Protein AF-L9X058-F1 (afdb_monomer_lite)

Foldseek 3Di:
DDDPDDDDPPPPPPPPPCPPPQDLVQWDKEFFAAAPVLWKTKIKIFHQAQFKAKKFKAWFFWQDWPPPDDDDPPDPDPDPDPLCAQVNLLVVLQVLQVVLQVVQDPFDGQDRDPGQDPCPLQSSLQRSQVRLQVSLQVVCCVVVVGRQADRDRALVRLQVSLVVSCVPVNPNSVVSSVSSNSSSVSSVVNVVSSQSSSDPPSRRDIDIAGHSGMIMIMHTDDPQKIKMFIDGPNHTSDIYMDHNVPDPHHDDPPD

Organism: NCBI:txid1227499

Radius of gyration: 28.23 Å; chains: 1; bounding box: 99×48×75 Å

pLDDT: mean 75.26, std 16.6, range [32.88, 93.94]

Secondary structure (DSSP, 8-state):
-----------------------GGGEEEEEEEE-TTSSEEEEEEEE-SSS-EEEEEEESPEEEEE-------------------HHHHHHHHHHHHHHHHHH-SSSPPPPPPSS--TTHHHHHHHHHHHHHHHHHHHHHHHHTSS-------SHHHHHHHHHHHHHHHGGGGHHHHHHHHHHHHHHHHHHHHHHHHH---SS-EEEEEPTTEEEEEEEEPBTTEEEEEEEETTEEEEEEEEETTT---B-----

Sequence (255 aa):
MDDDGRDAEDDENGGDDESAEVDPDEIEFVAACVDEEREFATFRVDNDNDESVTLTTEGTSVIDFGRNGTDETDASSDDDSGDVDHDEAVEQVNSIIEDTNERLENVDDVEPIDEIDANTGDDVQEEVFTQVVAEINAQSQELLGTDIAGAVDTPDEARAEADEIEAEYGAAAQEAVDGLNDAADNVEEIRELTDRGGSGDGSADELTVGADDSETVTTGLEDDTATVSLHLDGDEIAEATADYDEMDNYCSHSP

Structure (mmCIF, N/CA/C/O backbone):
data_AF-L9X058-F1
#
_entry.id   AF-L9X058-F1
#
loop_
_atom_site.group_PDB
_atom_site.id
_atom_site.type_symbol
_atom_site.label_atom_id
_atom_site.label_alt_id
_atom_site.label_comp_id
_atom_site.label_asym_id
_atom_site.label_entity_id
_atom_site.label_seq_id
_atom_site.pdbx_PDB_ins_code
_atom_site.Cartn_x
_atom_site.Cartn_y
_atom_site.Cartn_z
_atom_site.occupancy
_atom_site.B_iso_or_equiv
_atom_site.auth_seq_id
_atom_site.auth_comp_id
_atom_site.auth_asym_id
_atom_site.auth_atom_id
_atom_site.pdbx_PDB_model_num
ATOM 1 N N . MET A 1 1 ? 78.332 23.301 -47.973 1.00 53.72 1 MET A N 1
ATOM 2 C CA . MET A 1 1 ? 77.225 23.904 -47.202 1.00 53.72 1 MET A CA 1
ATOM 3 C C . MET A 1 1 ? 76.032 23.305 -47.879 1.00 53.72 1 MET A C 1
ATOM 5 O O . MET A 1 1 ? 75.629 23.811 -48.915 1.00 53.72 1 MET A O 1
ATOM 9 N N . ASP A 1 2 ? 75.638 22.142 -47.386 1.00 53.38 2 ASP A N 1
ATOM 10 C CA . ASP A 1 2 ? 74.696 21.253 -48.044 1.00 53.38 2 ASP A CA 1
ATOM 11 C C . ASP A 1 2 ? 73.746 20.810 -46.936 1.00 53.38 2 ASP A C 1
ATOM 13 O O . ASP A 1 2 ? 74.085 19.990 -46.091 1.00 53.38 2 ASP A O 1
ATOM 17 N N . ASP A 1 3 ? 72.685 21.606 -46.857 1.00 56.59 3 ASP A N 1
ATOM 18 C CA . ASP A 1 3 ? 71.311 21.333 -46.446 1.00 56.59 3 ASP A CA 1
ATOM 19 C C . ASP A 1 3 ? 70.991 19.873 -46.055 1.00 56.59 3 ASP A C 1
ATOM 21 O O . ASP A 1 3 ? 70.733 19.025 -46.907 1.00 56.59 3 ASP A O 1
ATOM 25 N N . ASP A 1 4 ? 70.953 19.594 -44.749 1.00 57.34 4 ASP A N 1
ATOM 26 C CA . ASP A 1 4 ? 70.273 18.426 -44.178 1.00 57.34 4 ASP A CA 1
ATOM 27 C C . ASP A 1 4 ? 68.816 18.819 -43.864 1.00 57.34 4 ASP A C 1
ATOM 29 O O . ASP A 1 4 ? 68.451 19.078 -42.713 1.00 57.34 4 ASP A O 1
ATOM 33 N N . GLY A 1 5 ? 67.989 18.906 -44.907 1.00 49.12 5 GLY A N 1
ATOM 34 C CA . GLY A 1 5 ? 66.535 18.986 -44.788 1.00 49.12 5 GLY A CA 1
ATOM 35 C C . GLY A 1 5 ? 65.982 17.630 -44.359 1.00 49.12 5 GLY A C 1
ATOM 36 O O . GLY A 1 5 ? 65.816 16.735 -45.183 1.00 49.12 5 GLY A O 1
ATOM 37 N N . ARG A 1 6 ? 65.752 17.454 -43.055 1.00 53.91 6 ARG A N 1
ATOM 38 C CA . ARG A 1 6 ? 64.950 16.343 -42.537 1.00 53.91 6 ARG A CA 1
ATOM 39 C C . ARG A 1 6 ? 63.490 16.765 -42.572 1.00 53.91 6 ARG A C 1
ATOM 41 O O . ARG A 1 6 ? 63.073 17.569 -41.742 1.00 53.91 6 ARG A O 1
ATOM 48 N N . ASP A 1 7 ? 62.786 16.234 -43.564 1.00 57.72 7 ASP A N 1
ATOM 49 C CA . ASP A 1 7 ? 61.332 16.145 -43.615 1.00 57.72 7 ASP A CA 1
ATOM 50 C C . ASP A 1 7 ? 60.821 15.592 -42.281 1.00 57.72 7 ASP A C 1
ATOM 52 O O . ASP A 1 7 ? 61.216 14.508 -41.840 1.00 57.72 7 ASP A O 1
ATOM 56 N N . ALA A 1 8 ? 60.009 16.404 -41.612 1.00 59.00 8 ALA A N 1
ATOM 57 C CA . ALA A 1 8 ? 59.117 15.954 -40.569 1.00 59.00 8 ALA A CA 1
ATOM 58 C C . ALA A 1 8 ? 57.947 15.289 -41.293 1.00 59.00 8 ALA A C 1
ATOM 60 O O . ALA A 1 8 ? 57.140 15.984 -41.906 1.00 59.00 8 ALA A O 1
ATOM 61 N N . GLU A 1 9 ? 57.902 13.959 -41.281 1.00 59.81 9 GLU A N 1
ATOM 62 C CA . GLU A 1 9 ? 56.662 13.262 -41.599 1.00 59.81 9 GLU A CA 1
ATOM 63 C C . GLU A 1 9 ? 55.755 13.444 -40.381 1.00 59.81 9 GLU A C 1
ATOM 65 O O . GLU A 1 9 ? 55.964 12.872 -39.311 1.00 59.81 9 GLU A O 1
ATOM 70 N N . ASP A 1 10 ? 54.865 14.415 -40.551 1.00 50.41 10 ASP A N 1
ATOM 71 C CA . ASP A 1 10 ? 53.673 14.685 -39.769 1.00 50.41 10 ASP A CA 1
ATOM 72 C C . ASP A 1 10 ? 52.787 13.432 -39.890 1.00 50.41 10 ASP A C 1
ATOM 74 O O . ASP A 1 10 ? 52.129 13.214 -40.907 1.00 50.41 10 ASP A O 1
ATOM 78 N N . ASP A 1 11 ? 52.853 12.540 -38.899 1.00 53.62 11 ASP A N 1
ATOM 79 C CA . ASP A 1 11 ? 51.828 11.515 -38.688 1.00 53.62 11 ASP A CA 1
ATOM 80 C C . ASP A 1 11 ? 50.557 12.250 -38.232 1.00 53.62 11 ASP A C 1
ATOM 82 O O . ASP A 1 11 ? 50.263 12.367 -37.038 1.00 53.62 11 ASP A O 1
ATOM 86 N N . GLU A 1 12 ? 49.831 12.800 -39.208 1.00 50.31 12 GLU A N 1
ATOM 87 C CA . GLU A 1 12 ? 48.440 13.228 -39.086 1.00 50.31 12 GLU A CA 1
ATOM 88 C C . GLU A 1 12 ? 47.592 11.983 -38.794 1.00 50.31 12 GLU A C 1
ATOM 90 O O . GLU A 1 12 ? 46.927 11.425 -39.665 1.00 50.31 12 GLU A O 1
ATOM 95 N N . ASN A 1 13 ? 47.624 11.521 -37.544 1.00 47.00 13 ASN A N 1
ATOM 96 C CA . ASN A 1 13 ? 46.653 10.575 -37.013 1.00 47.00 13 ASN A CA 1
ATOM 97 C C . ASN A 1 13 ? 45.347 11.335 -36.730 1.00 47.00 13 ASN A C 1
ATOM 99 O O . ASN A 1 13 ? 44.935 11.489 -35.582 1.00 47.00 13 ASN A O 1
ATOM 103 N N . GLY A 1 14 ? 44.746 11.873 -37.795 1.00 46.62 14 GLY A N 1
ATOM 104 C CA . GLY A 1 14 ? 43.338 12.239 -37.842 1.00 46.62 14 GLY A CA 1
ATOM 105 C C . GLY A 1 14 ? 42.537 10.952 -37.951 1.00 46.62 14 GLY A C 1
ATOM 106 O O . GLY A 1 14 ? 42.099 10.577 -39.032 1.00 46.62 14 GLY A O 1
ATOM 107 N N . GLY A 1 15 ? 42.445 10.223 -36.840 1.00 43.00 15 GLY A N 1
ATOM 108 C CA . GLY A 1 15 ? 41.270 9.401 -36.625 1.00 43.00 15 GLY A CA 1
ATOM 109 C C . GLY A 1 15 ? 40.164 10.394 -36.340 1.00 43.00 15 GLY A C 1
ATOM 110 O O . GLY A 1 15 ? 40.111 10.931 -35.235 1.00 43.00 15 GLY A O 1
ATOM 111 N N . ASP A 1 16 ? 39.393 10.732 -37.370 1.00 46.97 16 ASP A N 1
ATOM 112 C CA . ASP A 1 16 ? 38.026 11.182 -37.184 1.00 46.97 16 ASP A CA 1
ATOM 113 C C . ASP A 1 16 ? 37.364 10.093 -36.331 1.00 46.97 16 ASP A C 1
ATOM 115 O O . ASP A 1 16 ? 37.021 9.013 -36.807 1.00 46.97 16 ASP A O 1
ATOM 119 N N . ASP A 1 17 ? 37.347 10.336 -35.023 1.00 46.94 17 ASP A N 1
ATOM 120 C CA . ASP A 1 17 ? 36.455 9.691 -34.075 1.00 46.94 17 ASP A CA 1
ATOM 121 C C . ASP A 1 17 ? 35.071 10.236 -34.453 1.00 46.94 17 ASP A C 1
ATOM 123 O O . ASP A 1 17 ? 34.561 11.187 -33.863 1.00 46.94 17 ASP A O 1
ATOM 127 N N . GLU A 1 18 ? 34.549 9.749 -35.582 1.00 50.00 18 GLU A N 1
ATOM 128 C CA . GLU A 1 18 ? 33.130 9.798 -35.893 1.00 50.00 18 GLU A CA 1
ATOM 129 C C . GLU A 1 18 ? 32.504 8.847 -34.874 1.00 50.00 18 GLU A C 1
ATOM 131 O O . GLU A 1 18 ? 32.257 7.686 -35.181 1.00 50.00 18 GLU A O 1
ATOM 136 N N . SER A 1 19 ? 32.376 9.302 -33.622 1.00 52.28 19 SER A N 1
ATOM 137 C CA . SER A 1 19 ? 31.365 8.754 -32.725 1.00 52.28 19 SER A CA 1
ATOM 138 C C . SER A 1 19 ? 30.079 8.861 -33.539 1.00 52.28 19 SER A C 1
ATOM 140 O O . SER A 1 19 ? 29.707 9.978 -33.916 1.00 52.28 19 SER A O 1
ATOM 142 N N . ALA A 1 20 ? 29.545 7.730 -33.992 1.00 60.88 20 ALA A N 1
ATOM 143 C CA . ALA A 1 20 ? 28.385 7.742 -34.853 1.00 60.88 20 ALA A CA 1
ATOM 144 C C . ALA A 1 20 ? 27.261 8.319 -33.992 1.00 60.88 20 ALA A C 1
ATOM 146 O O . ALA A 1 20 ? 26.936 7.815 -32.922 1.00 60.88 20 ALA A O 1
ATOM 147 N N . GLU A 1 21 ? 26.763 9.489 -34.382 1.00 71.12 21 GLU A N 1
ATOM 148 C CA . GLU A 1 21 ? 25.639 10.090 -33.678 1.00 71.12 21 GLU A CA 1
ATOM 149 C C . GLU A 1 21 ? 24.471 9.099 -33.781 1.00 71.12 21 GLU A C 1
ATOM 151 O O . GLU A 1 21 ? 24.154 8.664 -34.885 1.00 71.12 21 GLU A O 1
ATOM 156 N N . VAL A 1 22 ? 23.878 8.714 -32.646 1.00 79.56 22 VAL A N 1
ATOM 157 C CA . VAL A 1 22 ? 22.696 7.840 -32.622 1.00 79.56 22 VAL A CA 1
ATOM 158 C C . VAL A 1 22 ? 21.577 8.533 -33.400 1.00 79.56 22 VAL A C 1
ATOM 160 O O . VAL A 1 22 ? 21.170 9.644 -33.046 1.00 79.56 22 VAL A O 1
ATOM 163 N N . ASP A 1 23 ? 21.092 7.896 -34.462 1.00 83.56 23 ASP A N 1
ATOM 164 C CA . ASP A 1 23 ? 19.978 8.378 -35.268 1.00 83.56 23 ASP A CA 1
ATOM 165 C C . ASP A 1 23 ? 18.668 7.854 -34.637 1.00 83.56 23 ASP A C 1
ATOM 167 O O . ASP A 1 23 ? 18.405 6.647 -34.633 1.00 83.56 23 ASP A O 1
ATOM 171 N N . PRO A 1 24 ? 17.802 8.729 -34.086 1.00 83.50 24 PRO A N 1
ATOM 172 C CA . PRO A 1 24 ? 16.574 8.294 -33.415 1.00 83.50 24 PRO A CA 1
ATOM 173 C C . PRO A 1 24 ? 15.553 7.685 -34.387 1.00 83.50 24 PRO A C 1
ATOM 175 O O . PRO A 1 24 ? 14.678 6.938 -33.967 1.00 83.50 24 PRO A O 1
ATOM 178 N N . ASP A 1 25 ? 15.666 7.980 -35.688 1.00 85.50 25 ASP A N 1
ATOM 179 C CA . ASP A 1 25 ? 14.856 7.353 -36.739 1.00 85.50 25 ASP A CA 1
ATOM 180 C C . ASP A 1 25 ? 15.221 5.862 -36.965 1.00 85.50 25 ASP A C 1
ATOM 182 O O . ASP A 1 25 ? 14.468 5.157 -37.640 1.00 85.50 25 ASP A O 1
ATOM 186 N N . GLU A 1 26 ? 16.352 5.382 -36.425 1.00 86.50 26 GLU A N 1
ATOM 187 C CA . GLU A 1 26 ? 16.786 3.970 -36.448 1.00 86.50 26 GLU A CA 1
ATOM 188 C C . GLU A 1 26 ? 16.370 3.195 -35.181 1.00 86.50 26 GLU A C 1
ATOM 190 O O . GLU A 1 26 ? 16.776 2.051 -34.984 1.00 86.50 26 GLU A O 1
ATOM 195 N N . ILE A 1 27 ? 15.539 3.805 -34.329 1.00 85.94 27 ILE A N 1
ATOM 196 C CA . ILE A 1 27 ? 14.944 3.165 -33.155 1.00 85.94 27 ILE A CA 1
ATOM 197 C C . ILE A 1 27 ? 13.458 2.926 -33.442 1.00 85.94 27 ILE A C 1
ATOM 199 O O . ILE A 1 27 ? 12.673 3.869 -33.563 1.00 85.94 27 ILE A O 1
ATOM 203 N N . GLU A 1 28 ? 13.052 1.661 -33.555 1.00 88.44 28 GLU A N 1
ATOM 204 C CA . GLU A 1 28 ? 11.648 1.276 -33.736 1.00 88.44 28 GLU A CA 1
ATOM 205 C C . GLU A 1 28 ? 11.054 0.825 -32.398 1.00 88.44 28 GLU A C 1
ATOM 207 O O . GLU A 1 28 ? 11.606 -0.035 -31.716 1.00 88.44 28 GLU A O 1
ATOM 212 N N . PHE A 1 29 ? 9.904 1.396 -32.024 1.00 89.75 29 PHE A N 1
ATOM 213 C CA . PHE A 1 29 ? 9.178 1.019 -30.814 1.00 89.75 29 PHE A CA 1
ATOM 214 C C . PHE A 1 29 ? 7.746 0.616 -31.129 1.00 89.75 29 PHE A C 1
ATOM 216 O O . PHE A 1 29 ? 6.978 1.392 -31.705 1.00 89.75 29 PHE A O 1
ATOM 223 N N . VAL A 1 30 ? 7.381 -0.610 -30.757 1.00 89.06 30 VAL A N 1
ATOM 224 C CA . VAL A 1 30 ? 6.071 -1.180 -31.078 1.00 89.06 30 VAL A CA 1
ATOM 225 C C . VAL A 1 30 ? 5.496 -1.982 -29.920 1.00 89.06 30 VAL A C 1
ATOM 227 O O . VAL A 1 30 ? 6.204 -2.705 -29.221 1.00 89.06 30 VAL A O 1
ATOM 230 N N . ALA A 1 31 ? 4.173 -1.925 -29.766 1.00 87.25 31 ALA A N 1
ATOM 231 C CA . ALA A 1 31 ? 3.446 -2.884 -28.945 1.00 87.25 31 ALA A CA 1
ATOM 232 C C . ALA A 1 31 ? 3.541 -4.271 -29.604 1.00 87.25 31 ALA A C 1
ATOM 234 O O . ALA A 1 31 ? 3.058 -4.478 -30.723 1.00 87.25 31 ALA A O 1
ATOM 235 N N . ALA A 1 32 ? 4.189 -5.220 -28.933 1.00 84.62 32 ALA A N 1
ATOM 236 C CA . ALA A 1 32 ? 4.444 -6.549 -29.471 1.00 84.62 32 ALA A CA 1
ATOM 237 C C . ALA A 1 32 ? 3.237 -7.470 -29.259 1.00 84.62 32 ALA A C 1
ATOM 239 O O . ALA A 1 32 ? 2.754 -8.096 -30.210 1.00 84.62 32 ALA A O 1
ATOM 240 N N . CYS A 1 33 ? 2.743 -7.545 -28.023 1.00 83.00 33 CYS A N 1
ATOM 241 C CA . CYS A 1 33 ? 1.585 -8.352 -27.664 1.00 83.00 33 CYS A CA 1
ATOM 242 C C . CYS A 1 33 ? 0.987 -7.932 -26.319 1.00 83.00 33 CYS A C 1
ATOM 244 O O . CYS A 1 33 ? 1.624 -7.236 -25.534 1.00 83.00 33 CYS A O 1
ATOM 246 N N . VAL A 1 34 ? -0.239 -8.385 -26.066 1.00 82.75 34 VAL A N 1
ATOM 247 C CA . VAL A 1 34 ? -0.903 -8.273 -24.762 1.00 82.75 34 VAL A CA 1
ATOM 248 C C . VAL A 1 34 ? -1.104 -9.669 -24.192 1.00 82.75 34 VAL A C 1
ATOM 250 O O . VAL A 1 34 ? -1.323 -10.624 -24.947 1.00 82.75 34 VAL A O 1
ATOM 253 N N . ASP A 1 35 ? -1.005 -9.800 -22.878 1.00 79.50 35 ASP A N 1
ATOM 254 C CA . ASP A 1 35 ? -1.263 -11.057 -22.202 1.00 79.50 35 ASP A CA 1
ATOM 255 C C . ASP A 1 35 ? -2.745 -11.470 -22.316 1.00 79.50 35 ASP A C 1
ATOM 257 O O . ASP A 1 35 ? -3.661 -10.647 -22.426 1.00 79.50 35 ASP A O 1
ATOM 261 N N . GLU A 1 36 ? -2.989 -12.779 -22.346 1.00 72.38 36 GLU A N 1
ATOM 262 C CA . GLU A 1 36 ? -4.333 -13.344 -22.475 1.00 72.38 36 GLU A CA 1
ATOM 263 C C . GLU A 1 36 ? -5.216 -13.087 -21.241 1.00 72.38 36 GLU A C 1
ATOM 265 O O . GLU A 1 36 ? -6.444 -13.020 -21.383 1.00 72.38 36 GLU A O 1
ATOM 270 N N . GLU A 1 37 ? -4.608 -12.876 -20.074 1.00 74.44 37 GLU A N 1
ATOM 271 C CA . GLU A 1 37 ? -5.258 -12.565 -18.798 1.00 74.44 37 GLU A CA 1
ATOM 272 C C . GLU A 1 37 ? -5.565 -11.065 -18.636 1.00 74.44 37 GLU A C 1
ATOM 274 O O . GLU A 1 37 ? -6.319 -10.690 -17.740 1.00 74.44 37 GLU A O 1
ATOM 279 N N . ARG A 1 38 ? -5.146 -10.222 -19.600 1.00 77.00 38 ARG A N 1
ATOM 280 C CA . ARG A 1 38 ? -5.352 -8.752 -19.621 1.00 77.00 38 ARG A CA 1
ATOM 281 C C . ARG A 1 38 ? -4.600 -8.015 -18.516 1.00 77.00 38 ARG A C 1
ATOM 283 O O . ARG A 1 38 ? -4.989 -6.916 -18.138 1.00 77.00 38 ARG A O 1
ATOM 290 N N . GLU A 1 39 ? -3.537 -8.618 -18.014 1.00 73.50 39 GLU A N 1
ATOM 291 C CA . GLU A 1 39 ? -2.774 -8.061 -16.899 1.00 73.50 39 GLU A CA 1
ATOM 292 C C . GLU A 1 39 ? -1.593 -7.228 -17.405 1.00 73.50 39 GLU A C 1
ATOM 294 O O . GLU A 1 39 ? -1.288 -6.177 -16.844 1.00 73.50 39 GLU A O 1
ATOM 299 N N . PHE A 1 40 ? -0.987 -7.633 -18.528 1.00 79.50 40 PHE A N 1
ATOM 300 C CA . PHE A 1 40 ? 0.265 -7.051 -19.009 1.00 79.50 40 PHE A CA 1
ATOM 301 C C . PHE A 1 40 ? 0.287 -6.831 -20.520 1.00 79.50 40 PHE A C 1
ATOM 303 O O . PHE A 1 40 ? -0.343 -7.560 -21.290 1.00 79.50 40 PHE A O 1
ATOM 310 N N . ALA A 1 41 ? 1.081 -5.858 -20.955 1.00 82.06 41 ALA A N 1
ATOM 311 C CA . ALA A 1 41 ? 1.450 -5.639 -22.343 1.00 82.06 41 ALA A CA 1
ATOM 312 C C . ALA A 1 41 ? 2.971 -5.666 -22.503 1.00 82.06 41 ALA A C 1
ATOM 314 O O . ALA A 1 41 ? 3.706 -5.065 -21.722 1.00 82.06 41 ALA A O 1
ATOM 315 N N . THR A 1 42 ? 3.442 -6.336 -23.552 1.00 82.69 42 THR A N 1
ATOM 316 C CA . THR A 1 42 ? 4.853 -6.363 -23.932 1.00 82.69 42 THR A CA 1
ATOM 317 C C . THR A 1 42 ? 5.072 -5.470 -25.143 1.00 82.69 42 THR A C 1
ATOM 319 O O . THR A 1 42 ? 4.419 -5.610 -26.182 1.00 82.69 42 THR A O 1
ATOM 322 N N . PHE A 1 43 ? 6.050 -4.590 -25.027 1.00 86.81 43 PHE A N 1
ATOM 323 C CA . PHE A 1 43 ? 6.572 -3.719 -26.060 1.00 86.81 43 PHE A CA 1
ATOM 324 C C . PHE A 1 43 ? 7.948 -4.211 -26.499 1.00 86.81 43 PHE A C 1
ATOM 326 O O . PHE A 1 43 ? 8.672 -4.855 -25.740 1.00 86.81 43 PHE A O 1
ATOM 333 N N . ARG A 1 44 ? 8.308 -3.927 -27.745 1.00 86.75 44 ARG A N 1
ATOM 334 C CA . ARG A 1 44 ? 9.609 -4.258 -28.320 1.00 86.75 44 ARG A CA 1
ATOM 335 C C . ARG A 1 44 ? 10.267 -2.985 -28.822 1.00 86.75 44 ARG A C 1
ATOM 337 O O . ARG A 1 44 ? 9.622 -2.209 -29.528 1.00 86.75 44 ARG A O 1
ATOM 344 N N . VAL A 1 45 ? 11.530 -2.821 -28.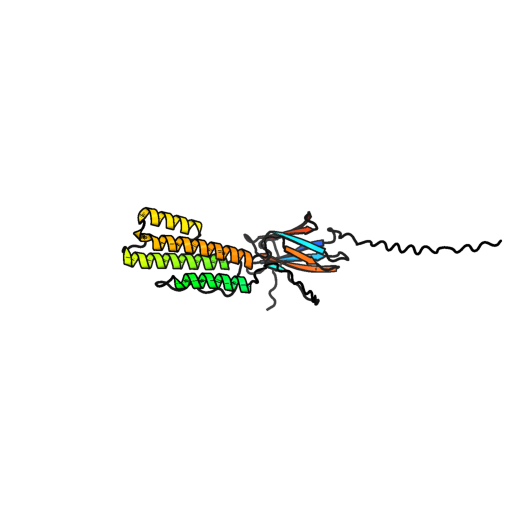454 1.00 88.31 45 VAL A N 1
ATOM 345 C CA . VAL A 1 45 ? 12.429 -1.789 -28.956 1.00 88.31 45 VAL A CA 1
ATOM 346 C C . VAL A 1 45 ? 13.452 -2.465 -29.853 1.00 88.31 45 VAL A C 1
ATOM 348 O O . VAL A 1 45 ? 14.142 -3.382 -29.415 1.00 88.31 45 VAL A O 1
ATOM 351 N N . ASP A 1 46 ? 13.557 -2.018 -31.094 1.00 88.44 46 ASP A N 1
ATOM 352 C CA . ASP A 1 46 ? 14.594 -2.428 -32.032 1.00 88.44 46 ASP A CA 1
ATOM 353 C C . ASP A 1 46 ? 15.547 -1.251 -32.251 1.00 88.44 46 ASP A C 1
ATOM 355 O O . ASP A 1 46 ? 15.105 -0.142 -32.553 1.00 88.44 46 ASP A O 1
ATOM 359 N N . ASN A 1 47 ? 16.846 -1.489 -32.071 1.00 86.38 47 ASN A N 1
ATOM 360 C CA . ASN A 1 47 ? 17.898 -0.509 -32.303 1.00 86.38 47 ASN A CA 1
ATOM 361 C C . ASN A 1 47 ? 18.738 -0.937 -33.510 1.00 86.38 47 ASN A C 1
ATOM 363 O O . ASN A 1 47 ? 19.621 -1.784 -33.386 1.00 86.38 47 ASN A O 1
ATOM 367 N N . ASP A 1 48 ? 18.486 -0.325 -34.665 1.00 89.25 48 ASP A N 1
ATOM 368 C CA . ASP A 1 48 ? 19.265 -0.549 -35.888 1.00 89.25 48 ASP A CA 1
ATOM 369 C C . ASP A 1 48 ? 20.532 0.337 -35.954 1.00 89.25 48 ASP A C 1
ATOM 371 O O . ASP A 1 48 ? 21.241 0.315 -36.960 1.00 89.25 48 ASP A O 1
ATOM 375 N N . ASN A 1 49 ? 20.847 1.107 -34.901 1.00 85.12 49 ASN A N 1
ATOM 376 C CA . ASN A 1 49 ? 22.097 1.866 -34.836 1.00 85.12 49 ASN A CA 1
ATOM 377 C C . ASN A 1 49 ? 23.307 0.928 -34.668 1.00 85.12 49 ASN A C 1
ATOM 379 O O . ASN A 1 49 ? 23.253 -0.064 -33.938 1.00 85.12 49 ASN A O 1
ATOM 383 N N . ASP A 1 50 ? 24.451 1.321 -35.241 1.00 83.69 50 ASP A N 1
ATOM 384 C CA . ASP A 1 50 ? 25.753 0.654 -35.050 1.00 83.69 50 ASP A CA 1
ATOM 385 C C . ASP A 1 50 ? 26.324 0.830 -33.614 1.00 83.69 50 ASP A C 1
ATOM 387 O O . ASP A 1 50 ? 27.380 0.277 -33.284 1.00 83.69 50 ASP A O 1
ATOM 391 N N . GLU A 1 51 ? 25.649 1.601 -32.751 1.00 80.19 51 GLU A N 1
ATOM 392 C CA . GLU A 1 51 ? 26.010 1.841 -31.349 1.00 80.19 51 GLU A CA 1
ATOM 393 C C . GLU A 1 51 ? 24.852 1.490 -30.403 1.00 80.19 51 GLU A C 1
ATOM 395 O O . GLU A 1 51 ? 23.675 1.563 -30.757 1.00 80.19 51 GLU A O 1
ATOM 400 N N . SER A 1 52 ? 25.194 1.092 -29.174 1.00 79.69 52 SER A N 1
ATOM 401 C CA . SER A 1 52 ? 24.196 0.858 -28.131 1.00 79.69 52 SER A CA 1
ATOM 402 C C . SER A 1 52 ? 23.548 2.172 -27.715 1.00 79.69 52 SER A C 1
ATOM 404 O O . SER A 1 52 ? 24.256 3.159 -27.498 1.00 79.69 52 SER A O 1
ATOM 406 N N . VAL A 1 53 ? 22.236 2.154 -27.519 1.00 80.62 53 VAL A N 1
ATOM 407 C CA . VAL A 1 53 ? 21.469 3.313 -27.072 1.00 80.62 53 VAL A CA 1
ATOM 408 C C . VAL A 1 53 ? 20.914 3.079 -25.678 1.00 80.62 53 VAL A C 1
ATOM 410 O O . VAL A 1 53 ? 20.441 1.991 -25.355 1.00 80.62 53 VAL A O 1
ATOM 413 N N . THR A 1 54 ? 20.969 4.123 -24.863 1.00 81.75 54 THR A N 1
ATOM 414 C CA . THR A 1 54 ? 20.366 4.163 -23.538 1.00 81.75 54 THR A CA 1
ATOM 415 C C . THR A 1 54 ? 19.127 5.044 -23.613 1.00 81.75 54 THR A C 1
ATOM 417 O O . THR A 1 54 ? 19.217 6.228 -23.939 1.00 81.75 54 THR A O 1
ATOM 420 N N . LEU A 1 55 ? 17.972 4.441 -23.366 1.00 82.06 55 LEU A N 1
ATOM 421 C CA . LEU A 1 55 ? 16.655 5.043 -23.473 1.00 82.06 55 LEU A CA 1
ATOM 422 C C . LEU A 1 55 ? 16.011 5.107 -22.104 1.00 82.06 55 LEU A C 1
ATOM 424 O O . LEU A 1 55 ? 16.228 4.254 -21.257 1.00 82.06 55 LEU A O 1
ATOM 428 N N . THR A 1 56 ? 15.180 6.110 -21.921 1.00 79.50 56 THR A N 1
ATOM 429 C CA . THR A 1 56 ? 14.396 6.299 -20.716 1.00 79.50 56 THR A CA 1
ATOM 430 C C . THR A 1 56 ? 12.937 6.023 -21.047 1.00 79.50 56 THR A C 1
ATOM 432 O O . THR A 1 56 ? 12.412 6.615 -21.992 1.00 79.50 56 THR A O 1
ATOM 435 N N . THR A 1 57 ? 12.279 5.131 -20.311 1.00 74.75 57 THR A N 1
ATOM 436 C CA . THR A 1 57 ? 10.845 4.867 -20.490 1.00 74.75 57 THR A CA 1
ATOM 437 C C . THR A 1 57 ? 10.014 5.700 -19.520 1.00 74.75 57 THR A C 1
ATOM 439 O O . THR A 1 57 ? 10.280 5.698 -18.324 1.00 74.75 57 THR A O 1
ATOM 442 N N . GLU A 1 58 ? 8.981 6.378 -20.011 1.00 72.00 58 GLU A N 1
ATOM 443 C CA . GLU A 1 58 ? 7.952 7.025 -19.186 1.0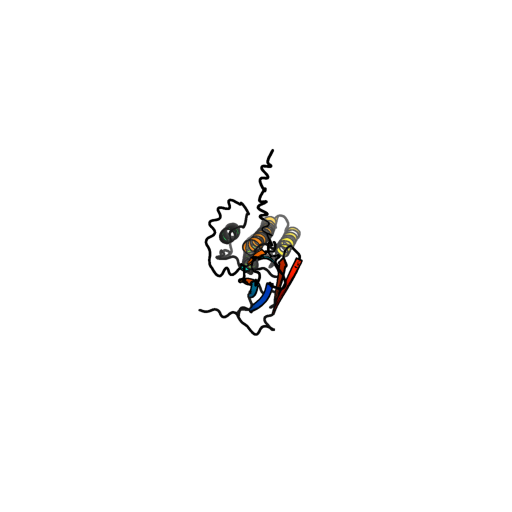0 72.00 58 GLU A CA 1
ATOM 444 C C . GLU A 1 58 ? 6.578 6.453 -19.567 1.00 72.00 58 GLU A C 1
ATOM 446 O O . GLU A 1 58 ? 6.303 6.245 -20.749 1.00 72.00 58 GLU A O 1
ATOM 451 N N . GLY A 1 59 ? 5.696 6.185 -18.602 1.00 64.62 59 GLY A N 1
ATOM 452 C CA . GLY A 1 59 ? 4.377 5.612 -18.894 1.00 64.62 59 GLY A CA 1
ATOM 453 C C . GLY A 1 59 ? 3.805 4.773 -17.758 1.00 64.62 59 GLY A C 1
ATOM 454 O O . GLY A 1 59 ? 4.170 4.966 -16.600 1.00 64.62 59 GLY A O 1
ATOM 455 N N . THR A 1 60 ? 2.888 3.866 -18.105 1.00 61.59 60 THR A N 1
ATOM 456 C CA . THR A 1 60 ? 2.351 2.856 -17.178 1.00 61.59 60 THR A CA 1
ATOM 457 C C . THR A 1 60 ? 3.497 2.032 -16.577 1.00 61.59 60 THR A C 1
ATOM 459 O O . THR A 1 60 ? 4.495 1.790 -17.257 1.00 61.59 60 THR A O 1
ATOM 462 N N . SER A 1 61 ? 3.372 1.624 -15.307 1.00 59.16 61 SER A N 1
ATOM 463 C CA . SER A 1 61 ? 4.441 0.981 -14.527 1.00 59.16 61 SER A CA 1
ATOM 464 C C . SER A 1 61 ? 5.127 -0.134 -15.318 1.00 59.16 61 SER A C 1
ATOM 466 O O . SER A 1 61 ? 4.480 -1.104 -15.727 1.00 59.16 61 SER A O 1
ATOM 468 N N . VAL A 1 62 ? 6.417 0.037 -15.604 1.00 61.72 62 VAL A N 1
ATOM 469 C CA . VAL A 1 62 ? 7.236 -0.960 -16.298 1.00 61.72 62 VAL A CA 1
ATOM 470 C C . VAL A 1 62 ? 7.631 -2.029 -15.283 1.00 61.72 62 VAL A C 1
ATOM 472 O O . VAL A 1 62 ? 8.108 -1.724 -14.199 1.00 61.72 62 VAL A O 1
ATOM 475 N N . ILE A 1 63 ? 7.375 -3.289 -15.624 1.00 58.28 63 ILE A N 1
ATOM 476 C CA . ILE A 1 63 ? 7.463 -4.439 -14.714 1.00 58.28 63 ILE A CA 1
ATOM 477 C C . ILE A 1 63 ? 8.730 -5.255 -14.979 1.00 58.28 63 ILE A C 1
ATOM 479 O O . ILE A 1 63 ? 9.326 -5.788 -14.050 1.00 58.28 63 ILE A O 1
ATOM 483 N N . ASP A 1 64 ? 9.157 -5.375 -16.241 1.00 62.56 64 ASP A N 1
ATOM 484 C CA . ASP A 1 64 ? 10.337 -6.169 -16.595 1.00 62.56 64 ASP A CA 1
ATOM 485 C C . ASP A 1 64 ? 10.979 -5.698 -17.903 1.00 62.56 64 ASP A C 1
ATOM 487 O O . ASP A 1 64 ? 10.296 -5.463 -18.909 1.00 62.56 64 ASP A O 1
ATOM 491 N N . PHE A 1 65 ? 12.311 -5.648 -17.901 1.00 61.94 65 PHE A N 1
ATOM 492 C CA . PHE A 1 65 ? 13.113 -5.614 -19.116 1.00 61.94 65 PHE A CA 1
ATOM 493 C C . PHE A 1 65 ? 13.561 -7.031 -19.413 1.00 61.94 65 PHE A C 1
ATOM 495 O O . PHE A 1 65 ? 14.457 -7.564 -18.750 1.00 61.94 65 PHE A O 1
ATOM 502 N N . GLY A 1 66 ? 12.945 -7.628 -20.429 1.00 48.91 66 GLY A N 1
ATOM 503 C CA . GLY A 1 66 ? 13.249 -8.982 -20.851 1.00 48.91 66 GLY A CA 1
ATOM 504 C C . GLY A 1 66 ? 14.659 -9.050 -21.424 1.00 48.91 66 GLY A C 1
ATOM 505 O O . GLY A 1 66 ? 14.820 -9.039 -22.640 1.00 48.91 66 GLY A O 1
ATOM 506 N N . ARG A 1 67 ? 15.676 -9.157 -20.557 1.00 46.56 67 ARG A N 1
ATOM 507 C CA . ARG A 1 67 ? 17.071 -9.375 -20.947 1.00 46.56 67 ARG A CA 1
ATOM 508 C C . ARG A 1 67 ? 17.167 -10.745 -21.589 1.00 46.56 67 ARG A C 1
ATOM 510 O O . ARG A 1 67 ? 17.402 -11.759 -20.919 1.00 46.56 67 ARG A O 1
ATOM 517 N N . ASN A 1 68 ? 17.020 -10.803 -22.904 1.00 35.91 68 ASN A N 1
ATOM 518 C CA . ASN A 1 68 ? 17.187 -12.036 -23.651 1.00 35.91 68 ASN A CA 1
ATOM 519 C C . ASN A 1 68 ? 18.685 -12.313 -23.880 1.00 35.91 68 ASN A C 1
ATOM 521 O O . ASN A 1 68 ? 19.196 -12.241 -24.988 1.00 35.91 68 ASN A O 1
ATOM 525 N N . GLY A 1 69 ? 19.370 -12.639 -22.778 1.00 33.88 69 GLY A N 1
ATOM 526 C CA . GLY A 1 69 ? 20.683 -13.272 -22.634 1.00 33.88 69 GLY A CA 1
ATOM 527 C C . GLY A 1 69 ? 21.696 -13.179 -23.779 1.00 33.88 69 GLY A C 1
ATOM 528 O O . GLY A 1 69 ? 21.626 -13.953 -24.725 1.00 33.88 69 GLY A O 1
ATOM 529 N N . THR A 1 70 ? 22.773 -12.423 -23.555 1.00 34.00 70 THR A N 1
ATOM 530 C CA . THR A 1 70 ? 24.121 -12.920 -23.197 1.00 34.00 70 THR A CA 1
ATOM 531 C C . THR A 1 70 ? 25.039 -11.711 -23.025 1.00 34.00 70 THR A C 1
ATOM 533 O O . THR A 1 70 ? 25.232 -11.011 -24.004 1.00 34.00 70 THR A O 1
ATOM 536 N N . ASP A 1 71 ? 25.632 -11.479 -21.852 1.00 33.00 71 ASP A N 1
ATOM 537 C CA . ASP A 1 71 ? 27.095 -11.438 -21.668 1.00 33.00 71 ASP A CA 1
ATOM 538 C C . ASP A 1 71 ? 27.454 -11.032 -20.230 1.00 33.00 71 ASP A C 1
ATOM 540 O O . ASP A 1 71 ? 26.740 -10.311 -19.538 1.00 33.00 71 ASP A O 1
ATOM 544 N N . GLU A 1 72 ? 28.567 -11.577 -19.766 1.00 43.41 72 GLU A N 1
ATOM 545 C CA . GLU A 1 72 ? 29.087 -11.468 -18.416 1.00 43.41 72 GLU A CA 1
ATOM 546 C C . GLU A 1 72 ? 29.714 -10.085 -18.179 1.00 43.41 72 GLU A C 1
ATOM 548 O O . GLU A 1 72 ? 30.876 -9.865 -18.516 1.00 43.41 72 GLU A O 1
ATOM 553 N N . THR A 1 73 ? 29.018 -9.161 -17.517 1.00 36.16 73 THR A N 1
ATOM 554 C CA . THR A 1 73 ? 29.689 -7.999 -16.916 1.00 36.16 73 THR A CA 1
ATOM 555 C C . THR A 1 73 ? 29.935 -8.234 -15.438 1.00 36.16 73 THR A C 1
ATOM 557 O O . THR A 1 73 ? 29.122 -7.931 -14.569 1.00 36.16 73 THR A O 1
ATOM 560 N N . ASP A 1 74 ? 31.130 -8.767 -15.183 1.00 37.81 74 ASP A N 1
ATOM 561 C CA . ASP A 1 74 ? 31.911 -8.623 -13.955 1.00 37.81 74 ASP A CA 1
ATOM 562 C C . ASP A 1 74 ? 32.161 -7.116 -13.718 1.00 37.81 74 ASP A C 1
ATOM 564 O O . ASP A 1 74 ? 33.234 -6.572 -13.984 1.00 37.81 74 ASP A O 1
ATOM 568 N N . ALA A 1 75 ? 31.115 -6.402 -13.302 1.00 38.56 75 ALA A N 1
ATOM 569 C CA . ALA A 1 75 ? 31.193 -5.036 -12.824 1.00 38.56 75 ALA A CA 1
ATOM 570 C C . ALA A 1 75 ? 31.082 -5.090 -11.305 1.00 38.56 75 ALA A C 1
ATOM 572 O O . ALA A 1 75 ? 30.008 -5.195 -10.722 1.00 38.56 75 ALA A O 1
ATOM 573 N N . SER A 1 76 ? 32.244 -5.053 -10.658 1.00 46.12 76 SER A N 1
ATOM 574 C CA . SER A 1 76 ? 32.341 -4.657 -9.258 1.00 46.12 76 SER A CA 1
ATOM 575 C C . SER A 1 76 ? 31.921 -3.189 -9.148 1.00 46.12 76 SER A C 1
ATOM 577 O O . SER A 1 76 ? 32.770 -2.299 -9.196 1.00 46.12 76 SER A O 1
ATOM 579 N N . SER A 1 77 ? 30.618 -2.953 -9.041 1.00 37.03 77 SER A N 1
ATOM 580 C CA . SER A 1 77 ? 30.050 -1.677 -8.629 1.00 37.03 77 SER A CA 1
ATOM 581 C C . SER A 1 77 ? 29.648 -1.812 -7.167 1.00 37.03 77 SER A C 1
ATOM 583 O O . SER A 1 77 ? 28.545 -2.224 -6.834 1.00 37.03 77 SER A O 1
ATOM 585 N N . ASP A 1 78 ? 30.601 -1.499 -6.288 1.00 43.16 78 ASP A N 1
ATOM 586 C CA . ASP A 1 78 ? 30.297 -0.901 -4.990 1.00 43.16 78 ASP A CA 1
ATOM 587 C C . ASP A 1 78 ? 29.638 0.464 -5.285 1.00 43.16 78 ASP A C 1
ATOM 589 O O . ASP A 1 78 ? 30.319 1.492 -5.277 1.00 43.16 78 ASP A O 1
ATOM 593 N N . ASP A 1 79 ? 28.349 0.473 -5.622 1.00 39.47 79 ASP A N 1
ATOM 594 C CA . ASP A 1 79 ? 27.534 1.686 -5.643 1.00 39.47 79 ASP A CA 1
ATOM 595 C C . ASP A 1 79 ? 26.221 1.389 -4.910 1.00 39.47 79 ASP A C 1
ATOM 597 O O . ASP A 1 79 ? 25.389 0.601 -5.345 1.00 39.47 79 ASP A O 1
ATOM 601 N N . ASP A 1 80 ? 26.149 1.960 -3.713 1.00 44.25 80 ASP A N 1
ATOM 602 C CA . ASP A 1 80 ? 25.112 1.873 -2.685 1.00 44.25 80 ASP A CA 1
ATOM 603 C C . ASP A 1 80 ? 23.884 2.681 -3.151 1.00 44.25 80 ASP A C 1
ATOM 605 O O . ASP A 1 80 ? 23.561 3.733 -2.599 1.00 44.25 80 ASP A O 1
ATOM 609 N N . SER A 1 81 ? 23.261 2.235 -4.242 1.00 45.50 81 SER A N 1
ATOM 610 C CA . SER A 1 81 ? 21.937 2.688 -4.668 1.00 45.50 81 SER A CA 1
ATOM 611 C C . SER A 1 81 ? 20.931 1.763 -3.998 1.00 45.50 81 SER A C 1
ATOM 613 O O . SER A 1 81 ? 20.947 0.562 -4.240 1.00 45.50 81 SER A O 1
ATOM 615 N N . GLY A 1 82 ? 20.162 2.300 -3.053 1.00 43.56 82 GLY A N 1
ATOM 616 C CA . GLY A 1 82 ? 19.200 1.556 -2.240 1.00 43.56 82 GLY A CA 1
ATOM 617 C C . GLY A 1 82 ? 17.956 1.145 -3.021 1.00 43.56 82 GLY A C 1
ATOM 618 O O . GLY A 1 82 ? 16.860 1.565 -2.658 1.00 43.56 82 GLY A O 1
ATOM 619 N N . ASP A 1 83 ? 18.142 0.353 -4.071 1.00 46.38 83 ASP A N 1
ATOM 620 C CA . ASP A 1 83 ? 17.112 -0.532 -4.593 1.00 46.38 83 ASP A CA 1
ATOM 621 C C . ASP A 1 83 ? 16.836 -1.555 -3.494 1.00 46.38 83 ASP A C 1
ATOM 623 O O . ASP A 1 83 ? 17.693 -2.369 -3.146 1.00 46.38 83 ASP A O 1
ATOM 627 N N . VAL A 1 84 ? 15.672 -1.441 -2.861 1.00 50.62 84 VAL A N 1
ATOM 628 C CA . VAL A 1 84 ? 15.201 -2.471 -1.940 1.00 50.62 84 VAL A CA 1
ATOM 629 C C . VAL A 1 84 ? 14.964 -3.692 -2.818 1.00 50.62 84 VAL A C 1
ATOM 631 O O . VAL A 1 84 ? 14.051 -3.678 -3.641 1.00 50.62 84 VAL A O 1
ATOM 634 N N . ASP A 1 85 ? 15.819 -4.711 -2.702 1.00 60.88 85 ASP A N 1
ATOM 635 C CA . ASP A 1 85 ? 15.607 -5.987 -3.382 1.00 60.88 85 ASP A CA 1
ATOM 636 C C . ASP A 1 85 ? 14.149 -6.422 -3.144 1.00 60.88 85 ASP A C 1
ATOM 638 O O . ASP A 1 85 ? 13.634 -6.291 -2.034 1.00 60.88 85 ASP A O 1
ATOM 642 N N . HIS A 1 86 ? 13.464 -6.936 -4.165 1.00 61.59 86 HIS A N 1
ATOM 643 C CA . HIS A 1 86 ? 12.059 -7.348 -4.051 1.00 61.59 86 HIS A CA 1
ATOM 644 C C . HIS A 1 86 ? 11.829 -8.302 -2.860 1.00 61.59 86 HIS A C 1
ATOM 646 O O . HIS A 1 86 ? 10.853 -8.171 -2.123 1.00 61.59 86 HIS A O 1
ATOM 652 N N . ASP A 1 87 ? 12.786 -9.200 -2.603 1.00 68.31 87 ASP A N 1
ATOM 653 C CA . ASP A 1 87 ? 12.812 -10.054 -1.411 1.00 68.31 87 ASP A CA 1
ATOM 654 C C . ASP A 1 87 ? 12.872 -9.246 -0.094 1.00 68.31 87 ASP A C 1
ATOM 656 O O . ASP A 1 87 ? 12.188 -9.587 0.869 1.00 68.31 87 ASP A O 1
ATOM 660 N N . GLU A 1 88 ? 13.636 -8.151 -0.038 1.00 71.69 88 GLU A N 1
ATOM 661 C CA . GLU A 1 88 ? 13.720 -7.262 1.130 1.00 71.69 88 GLU A CA 1
ATOM 662 C C . GLU A 1 88 ? 12.418 -6.464 1.336 1.00 71.69 88 GLU A C 1
ATOM 664 O O . GLU A 1 88 ? 12.024 -6.192 2.474 1.00 71.69 88 GLU A O 1
ATOM 669 N N . ALA A 1 89 ? 11.709 -6.111 0.261 1.00 74.50 89 ALA A N 1
ATOM 670 C CA . ALA A 1 89 ? 10.394 -5.480 0.350 1.00 74.50 89 ALA A CA 1
ATOM 671 C C . ALA A 1 89 ? 9.339 -6.468 0.885 1.00 74.50 89 ALA A C 1
ATOM 673 O O . ALA A 1 89 ? 8.606 -6.129 1.817 1.00 74.50 89 ALA A O 1
ATOM 674 N N . VAL A 1 90 ? 9.327 -7.714 0.390 1.00 81.25 90 VAL A N 1
ATOM 675 C CA . VAL A 1 90 ? 8.493 -8.808 0.928 1.00 81.25 90 VAL A CA 1
ATOM 676 C C . VAL A 1 90 ? 8.789 -9.042 2.412 1.00 81.25 90 VAL A C 1
ATOM 678 O O . VAL A 1 90 ? 7.865 -9.171 3.216 1.00 81.25 90 VAL A O 1
ATOM 681 N N . GLU A 1 91 ? 10.065 -9.080 2.811 1.00 84.06 91 GLU A N 1
ATOM 682 C CA . GLU A 1 91 ? 10.461 -9.242 4.216 1.00 84.06 91 GLU A CA 1
ATOM 683 C C . GLU A 1 91 ? 9.953 -8.090 5.099 1.00 84.06 91 GLU A C 1
ATOM 685 O O . GLU A 1 91 ? 9.486 -8.332 6.216 1.00 84.06 91 GLU A O 1
ATOM 690 N N . GLN A 1 92 ? 10.005 -6.847 4.612 1.00 82.94 92 GLN A N 1
ATOM 691 C CA . GLN A 1 92 ? 9.500 -5.683 5.345 1.00 82.94 92 GLN A CA 1
ATOM 692 C C . GLN A 1 92 ? 7.976 -5.691 5.469 1.00 82.94 92 GLN A C 1
ATOM 694 O O . GLN A 1 92 ? 7.466 -5.532 6.577 1.00 82.94 92 GLN A O 1
ATOM 699 N N . VAL A 1 93 ? 7.246 -5.951 4.381 1.00 84.31 93 VAL A N 1
ATOM 700 C CA . VAL A 1 93 ? 5.779 -6.057 4.422 1.00 84.31 93 VAL A CA 1
ATOM 701 C C . VAL A 1 93 ? 5.348 -7.186 5.357 1.00 84.31 93 VAL A C 1
ATOM 703 O O . VAL A 1 93 ? 4.511 -6.971 6.233 1.00 84.31 93 VAL A O 1
ATOM 706 N N . ASN A 1 94 ? 5.984 -8.358 5.273 1.00 85.44 94 ASN A N 1
ATOM 707 C CA . ASN A 1 94 ? 5.718 -9.459 6.199 1.00 85.44 94 ASN A CA 1
ATOM 708 C C . ASN A 1 94 ? 6.039 -9.097 7.654 1.00 85.44 94 ASN A C 1
ATOM 710 O O . ASN A 1 94 ? 5.323 -9.529 8.553 1.00 85.44 94 ASN A O 1
ATOM 714 N N . SER A 1 95 ? 7.058 -8.272 7.911 1.00 87.94 95 SER A N 1
ATOM 715 C CA . SER A 1 95 ? 7.324 -7.762 9.260 1.00 87.94 95 SER A CA 1
ATOM 716 C C . SER A 1 95 ? 6.201 -6.857 9.777 1.00 87.94 95 SER A C 1
ATOM 718 O O . SER A 1 95 ? 5.901 -6.905 10.969 1.00 87.94 95 SER A O 1
ATOM 720 N N . ILE A 1 96 ? 5.590 -6.036 8.918 1.00 86.50 96 ILE A N 1
ATOM 721 C CA . ILE A 1 96 ? 4.461 -5.165 9.287 1.00 86.50 96 ILE A CA 1
ATOM 722 C C . ILE A 1 96 ? 3.198 -6.002 9.529 1.00 86.50 96 ILE A C 1
ATOM 724 O O . ILE A 1 96 ? 2.469 -5.773 10.499 1.00 86.50 96 ILE A O 1
ATOM 728 N N . ILE A 1 97 ? 2.957 -7.011 8.686 1.00 87.06 97 ILE A N 1
ATOM 729 C CA . ILE A 1 97 ? 1.872 -7.984 8.864 1.00 87.06 97 ILE A CA 1
ATOM 730 C C . ILE A 1 97 ? 2.050 -8.739 10.189 1.00 87.06 97 ILE A C 1
ATOM 732 O O . ILE A 1 97 ? 1.096 -8.882 10.949 1.00 87.06 97 ILE A O 1
ATOM 736 N N . GLU A 1 98 ? 3.270 -9.173 10.516 1.00 88.69 98 GLU A N 1
ATOM 737 C CA . GLU A 1 98 ? 3.557 -9.889 11.764 1.00 88.69 98 GLU A CA 1
ATOM 738 C C . GLU A 1 98 ? 3.331 -9.001 13.005 1.00 88.69 98 GLU A C 1
ATOM 740 O O . GLU A 1 98 ? 2.748 -9.468 13.985 1.00 88.69 98 GLU A O 1
ATOM 745 N N . ASP A 1 99 ? 3.707 -7.714 12.952 1.00 87.00 99 ASP A N 1
ATOM 746 C CA . ASP A 1 99 ? 3.406 -6.742 14.019 1.00 87.00 99 ASP A CA 1
ATOM 747 C C . ASP A 1 99 ? 1.894 -6.525 14.177 1.00 87.00 99 ASP A C 1
ATOM 749 O O . ASP A 1 99 ? 1.365 -6.540 15.290 1.00 87.00 99 ASP A O 1
ATOM 753 N N . THR A 1 100 ? 1.179 -6.413 13.055 1.00 85.62 100 THR A N 1
ATOM 754 C CA . THR A 1 100 ? -0.283 -6.297 13.045 1.00 85.62 100 THR A CA 1
ATOM 755 C C . THR A 1 100 ? -0.927 -7.534 13.675 1.00 85.62 100 THR A C 1
ATOM 757 O O . THR A 1 100 ? -1.752 -7.398 14.578 1.00 85.62 100 THR A O 1
ATOM 760 N N . ASN A 1 101 ? -0.495 -8.737 13.291 1.00 87.19 101 ASN A N 1
ATOM 761 C CA . ASN A 1 101 ? -0.987 -10.002 13.839 1.00 87.19 101 ASN A CA 1
ATOM 762 C C . ASN A 1 101 ? -0.697 -10.158 15.338 1.00 87.19 101 ASN A C 1
ATOM 764 O O . ASN A 1 101 ? -1.541 -10.669 16.068 1.00 87.19 101 ASN A O 1
ATOM 768 N N . GLU A 1 102 ? 0.435 -9.659 15.853 1.00 87.00 102 GLU A N 1
ATOM 769 C CA . GLU A 1 102 ? 0.704 -9.676 17.303 1.00 87.00 102 GLU A CA 1
ATOM 770 C C . GLU A 1 102 ? -0.352 -8.882 18.104 1.00 87.00 102 GLU A C 1
ATOM 772 O O . GLU A 1 102 ? -0.567 -9.145 19.292 1.00 87.00 102 GLU A O 1
ATOM 777 N N . ARG A 1 103 ? -1.048 -7.938 17.457 1.00 81.81 103 ARG A N 1
ATOM 778 C CA . ARG A 1 103 ? -2.102 -7.108 18.059 1.00 81.81 103 ARG A CA 1
ATOM 779 C C . ARG A 1 103 ? -3.511 -7.681 17.886 1.00 81.81 103 ARG A C 1
ATOM 781 O O . ARG A 1 103 ? -4.417 -7.246 18.599 1.00 81.81 103 ARG A O 1
ATOM 788 N N . LEU A 1 104 ? -3.705 -8.628 16.970 1.00 86.00 104 LEU A N 1
ATOM 789 C CA . LEU A 1 104 ? -4.981 -9.298 16.724 1.00 86.00 104 LEU A CA 1
ATOM 790 C C . LEU A 1 104 ? -5.107 -10.510 17.661 1.00 86.00 104 LEU A C 1
ATOM 792 O O . LEU A 1 104 ? -4.443 -11.526 17.493 1.00 86.00 104 LEU A O 1
ATOM 796 N N . GLU A 1 105 ? -5.955 -10.419 18.689 1.00 85.81 105 GLU A N 1
ATOM 797 C CA . GLU A 1 105 ? -6.113 -11.501 19.680 1.00 85.81 105 GLU A CA 1
ATOM 798 C C . GLU A 1 105 ? -7.436 -12.277 19.538 1.00 85.81 105 GLU A C 1
ATOM 800 O O . GLU A 1 105 ? -7.549 -13.415 20.011 1.00 85.81 105 GLU A O 1
ATOM 805 N N . ASN A 1 106 ? -8.460 -11.667 18.936 1.00 83.94 106 ASN A N 1
ATOM 806 C CA . ASN A 1 106 ? -9.831 -12.179 18.866 1.00 83.94 106 ASN A CA 1
ATOM 807 C C . ASN A 1 106 ? -10.299 -12.498 17.439 1.00 83.94 106 ASN A C 1
ATOM 809 O O . ASN A 1 106 ? -11.409 -13.022 17.279 1.00 83.94 106 ASN A O 1
ATOM 813 N N . VAL A 1 107 ? -9.478 -12.210 16.430 1.00 89.25 107 VAL A N 1
ATOM 814 C CA . VAL A 1 107 ? -9.744 -12.474 15.009 1.00 89.25 107 VAL A CA 1
ATOM 815 C C . VAL A 1 107 ? -8.688 -13.401 14.408 1.00 89.25 107 VAL A C 1
ATOM 817 O O . VAL A 1 107 ? -7.763 -13.823 15.100 1.00 89.25 107 VAL A O 1
ATOM 820 N N . ASP A 1 108 ? -8.896 -13.802 13.154 1.00 88.94 108 ASP A N 1
ATOM 821 C CA . ASP A 1 108 ? -7.901 -14.569 12.407 1.00 88.94 108 ASP A CA 1
ATOM 822 C C . ASP A 1 108 ? -6.727 -13.656 12.004 1.00 88.94 108 ASP A C 1
ATOM 824 O O . ASP A 1 108 ? -6.901 -12.452 11.813 1.00 88.94 108 ASP A O 1
ATOM 828 N N . ASP A 1 109 ? -5.539 -14.247 11.891 1.00 89.12 109 ASP A N 1
ATOM 829 C CA . ASP A 1 109 ? -4.333 -13.551 11.443 1.00 89.12 109 ASP A CA 1
ATOM 830 C C . ASP A 1 109 ? -4.452 -13.170 9.954 1.00 89.12 109 ASP A C 1
ATOM 832 O O . ASP A 1 109 ? -5.084 -13.886 9.173 1.00 89.12 109 ASP A O 1
ATOM 836 N N . VAL A 1 110 ? -3.815 -12.064 9.571 1.00 87.19 110 VAL A N 1
ATOM 837 C CA . VAL A 1 110 ? -3.550 -11.672 8.179 1.00 87.19 110 VAL A CA 1
ATOM 838 C C . VAL A 1 110 ? -2.503 -12.626 7.599 1.00 87.19 110 VAL A C 1
ATOM 840 O O . VAL A 1 110 ? -1.489 -12.913 8.254 1.00 87.19 110 VAL A O 1
ATOM 843 N N . GLU A 1 111 ? -2.747 -13.152 6.401 1.00 83.81 111 GLU A N 1
ATOM 844 C CA . GLU A 1 111 ? -1.829 -14.079 5.746 1.00 83.81 111 GLU A CA 1
ATOM 845 C C . GLU A 1 111 ? -0.554 -13.341 5.290 1.00 83.81 111 GLU A C 1
ATOM 847 O O . GLU A 1 111 ? -0.621 -12.221 4.781 1.00 83.81 111 GLU A O 1
ATOM 852 N N . PRO A 1 112 ? 0.637 -13.937 5.492 1.00 85.12 112 PRO A N 1
ATOM 853 C CA . PRO A 1 112 ? 1.867 -13.371 4.962 1.00 85.12 112 PRO A CA 1
ATOM 854 C C . PRO A 1 112 ? 1.866 -13.456 3.436 1.00 85.12 112 PRO A C 1
ATOM 856 O O . PRO A 1 112 ? 1.302 -14.385 2.854 1.00 85.12 112 PRO A O 1
ATOM 859 N N . ILE A 1 113 ? 2.562 -12.521 2.803 1.00 82.62 113 ILE A N 1
ATOM 860 C CA . ILE A 1 113 ? 2.701 -12.478 1.351 1.00 82.62 113 ILE A CA 1
ATOM 861 C C . ILE A 1 113 ? 3.939 -13.250 0.897 1.00 82.62 113 ILE A C 1
ATOM 863 O O . ILE A 1 113 ? 4.980 -13.236 1.564 1.00 82.62 113 ILE A O 1
ATOM 867 N N . ASP A 1 114 ? 3.824 -13.921 -0.246 1.00 78.94 114 ASP A N 1
ATOM 868 C CA . ASP A 1 114 ? 4.931 -14.645 -0.875 1.00 78.94 114 ASP A CA 1
ATOM 869 C C . ASP A 1 114 ? 5.669 -13.782 -1.923 1.00 78.94 114 ASP A C 1
ATOM 871 O O . ASP A 1 114 ? 6.865 -13.986 -2.133 1.00 78.94 114 ASP A O 1
ATOM 875 N N . GLU A 1 115 ? 4.986 -12.812 -2.544 1.00 75.06 115 GLU A N 1
ATOM 876 C CA . GLU A 1 115 ? 5.511 -11.917 -3.590 1.00 75.06 115 GLU A CA 1
ATOM 877 C C . GLU A 1 115 ? 4.796 -10.545 -3.588 1.00 75.06 115 GLU A C 1
ATOM 879 O O . GLU A 1 115 ? 3.669 -10.422 -3.090 1.00 75.06 115 GLU A O 1
ATOM 884 N N . ILE A 1 116 ? 5.465 -9.498 -4.094 1.00 73.38 116 ILE A N 1
ATOM 885 C CA . ILE A 1 116 ? 4.880 -8.156 -4.261 1.00 73.38 116 ILE A CA 1
ATOM 886 C C . ILE A 1 116 ? 4.445 -7.959 -5.714 1.00 73.38 116 ILE A C 1
ATOM 888 O O . ILE A 1 116 ? 5.248 -7.639 -6.580 1.00 73.38 116 ILE A O 1
ATOM 892 N N . ASP A 1 117 ? 3.149 -8.059 -5.969 1.00 68.06 117 ASP A N 1
ATOM 893 C CA . ASP A 1 117 ? 2.538 -7.698 -7.242 1.00 68.06 117 ASP A CA 1
ATOM 894 C C . ASP A 1 117 ? 1.818 -6.350 -7.152 1.00 68.06 117 ASP A C 1
ATOM 896 O O . ASP A 1 117 ? 1.562 -5.815 -6.069 1.00 68.06 117 ASP A O 1
ATOM 900 N N . ALA A 1 118 ? 1.387 -5.837 -8.307 1.00 64.31 118 ALA A N 1
ATOM 901 C CA . ALA A 1 118 ? 0.593 -4.612 -8.410 1.00 64.31 118 ALA A CA 1
ATOM 902 C C . ALA A 1 118 ? -0.706 -4.638 -7.574 1.00 64.31 118 ALA A C 1
ATOM 904 O O . ALA A 1 118 ? -1.213 -3.582 -7.211 1.00 64.31 118 ALA A O 1
ATOM 905 N N . ASN A 1 119 ? -1.229 -5.827 -7.245 1.00 68.06 119 ASN A N 1
ATOM 906 C CA . ASN A 1 119 ? -2.422 -5.992 -6.407 1.00 68.06 119 ASN A CA 1
ATOM 907 C C . ASN A 1 119 ? -2.098 -6.285 -4.932 1.00 68.06 119 ASN A C 1
ATOM 909 O O . ASN A 1 119 ? -2.966 -6.099 -4.081 1.00 68.06 119 ASN A O 1
ATOM 913 N N . THR A 1 120 ? -0.860 -6.678 -4.598 1.00 76.69 120 THR A N 1
ATOM 914 C CA . THR A 1 120 ? -0.478 -7.075 -3.231 1.00 76.69 120 THR A CA 1
ATOM 915 C C . THR A 1 120 ? -0.740 -5.957 -2.223 1.00 76.69 120 THR A C 1
ATOM 917 O O . THR A 1 120 ? -1.219 -6.216 -1.121 1.00 76.69 120 THR A O 1
ATOM 920 N N . GLY A 1 121 ? -0.488 -4.700 -2.602 1.00 76.56 121 GLY A N 1
ATOM 921 C CA . GLY A 1 121 ? -0.755 -3.550 -1.737 1.00 76.56 121 GLY A CA 1
ATOM 922 C C . GLY A 1 121 ? -2.240 -3.371 -1.398 1.00 76.56 121 GLY A C 1
ATOM 923 O O . GLY A 1 121 ? -2.567 -3.022 -0.263 1.00 76.56 121 GLY A O 1
ATOM 924 N N . ASP A 1 122 ? -3.144 -3.626 -2.349 1.00 80.38 122 ASP A N 1
ATOM 925 C CA . ASP A 1 122 ? -4.591 -3.512 -2.134 1.00 80.38 122 ASP A CA 1
ATOM 926 C C . ASP A 1 122 ? -5.175 -4.746 -1.428 1.00 80.38 122 ASP A C 1
ATOM 928 O O . ASP A 1 122 ? -6.021 -4.586 -0.546 1.00 80.38 122 ASP A O 1
ATOM 932 N N . ASP A 1 123 ? -4.681 -5.950 -1.731 1.00 83.06 123 ASP A N 1
ATOM 933 C CA . ASP A 1 123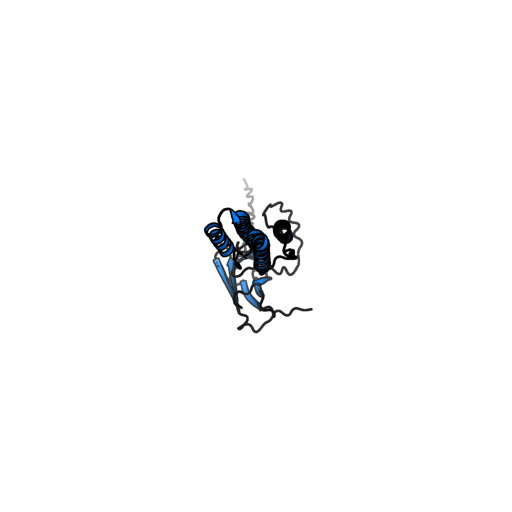 ? -5.099 -7.188 -1.061 1.00 83.06 123 ASP A CA 1
ATOM 934 C C . ASP A 1 123 ? -4.714 -7.175 0.428 1.00 83.06 123 ASP A C 1
ATOM 936 O O . ASP A 1 123 ? -5.554 -7.406 1.304 1.00 83.06 123 ASP A O 1
ATOM 940 N N . VAL A 1 124 ? -3.460 -6.823 0.737 1.00 85.88 124 VAL A N 1
ATOM 941 C CA . VAL A 1 124 ? -2.988 -6.706 2.126 1.00 85.88 124 VAL A CA 1
ATOM 942 C C . VAL A 1 124 ? -3.723 -5.585 2.853 1.00 85.88 124 VAL A C 1
ATOM 944 O O . VAL A 1 124 ? -4.083 -5.743 4.019 1.00 85.88 124 VAL A O 1
ATOM 947 N N . GLN A 1 125 ? -3.992 -4.463 2.182 1.00 86.62 125 GLN A N 1
ATOM 948 C CA . GLN A 1 125 ? -4.782 -3.383 2.765 1.00 86.62 125 GLN A CA 1
ATOM 949 C C . GLN A 1 125 ? -6.180 -3.855 3.178 1.00 86.62 125 GLN A C 1
ATOM 951 O O . GLN A 1 125 ? -6.600 -3.591 4.310 1.00 86.62 125 GLN A O 1
ATOM 956 N N . GLU A 1 126 ? -6.916 -4.489 2.258 1.00 88.12 126 GLU A N 1
ATOM 957 C CA . GLU A 1 126 ? -8.282 -4.946 2.522 1.00 88.12 126 GLU A CA 1
ATOM 958 C C . GLU A 1 126 ? -8.290 -5.911 3.711 1.00 88.12 126 GLU A C 1
ATOM 960 O O . GLU A 1 126 ? -9.126 -5.789 4.616 1.00 88.12 126 GLU A O 1
ATOM 965 N N . GLU A 1 127 ? -7.325 -6.829 3.752 1.00 88.69 127 GLU A N 1
ATOM 966 C CA . GLU A 1 127 ? -7.230 -7.820 4.814 1.00 88.69 127 GLU A CA 1
ATOM 967 C C . GLU A 1 127 ? -6.860 -7.192 6.168 1.00 88.69 127 GLU A C 1
ATOM 969 O O . GLU A 1 127 ? -7.559 -7.424 7.160 1.00 88.69 127 GLU A O 1
ATOM 974 N N . VAL A 1 128 ? -5.843 -6.322 6.216 1.00 87.75 128 VAL A N 1
ATOM 975 C CA . VAL A 1 128 ? -5.425 -5.614 7.440 1.00 87.75 128 VAL A CA 1
ATOM 976 C C . VAL A 1 128 ? -6.579 -4.797 8.020 1.00 87.75 128 VAL A C 1
ATOM 978 O O . VAL A 1 128 ? -6.888 -4.926 9.209 1.00 87.75 128 VAL A O 1
ATOM 981 N N . PHE A 1 129 ? -7.263 -3.986 7.207 1.00 91.50 129 PHE A N 1
ATOM 982 C CA . PHE A 1 129 ? -8.374 -3.174 7.705 1.00 91.50 129 PHE A CA 1
ATOM 983 C C . PHE A 1 129 ? -9.560 -4.019 8.152 1.00 91.50 129 PHE A C 1
ATOM 985 O O . PHE A 1 129 ? -10.136 -3.752 9.213 1.00 91.50 129 PHE A O 1
ATOM 992 N N . THR A 1 130 ? -9.900 -5.066 7.400 1.00 91.81 130 THR A N 1
ATOM 993 C CA . THR A 1 130 ? -10.984 -5.980 7.770 1.00 91.81 130 THR A CA 1
ATOM 994 C C . THR A 1 130 ? -10.727 -6.608 9.137 1.00 91.81 130 THR A C 1
ATOM 996 O O . THR A 1 130 ? -11.626 -6.613 9.988 1.00 91.81 130 THR A O 1
ATOM 999 N N . GLN A 1 131 ? -9.506 -7.088 9.383 1.00 91.44 131 GLN A N 1
ATOM 1000 C CA . GLN A 1 131 ? -9.171 -7.742 10.645 1.00 91.44 131 GLN A CA 1
ATOM 1001 C C . GLN A 1 131 ? -9.064 -6.761 11.811 1.00 91.44 131 GLN A C 1
ATOM 1003 O O . GLN A 1 131 ? -9.618 -7.027 12.880 1.00 91.44 131 GLN A O 1
ATOM 1008 N N . VAL A 1 132 ? -8.457 -5.588 11.617 1.00 90.75 132 VAL A N 1
ATOM 1009 C CA . VAL A 1 132 ? -8.370 -4.561 12.669 1.00 90.75 132 VAL A CA 1
ATOM 1010 C C . VAL A 1 132 ? -9.760 -4.062 13.076 1.00 90.75 132 VAL A C 1
ATOM 1012 O O . VAL A 1 132 ? -10.060 -3.969 14.270 1.00 90.75 132 VAL A O 1
ATOM 1015 N N . VAL A 1 133 ? -10.657 -3.805 12.119 1.00 91.62 133 VAL A N 1
ATOM 1016 C CA . VAL A 1 133 ? -12.050 -3.424 12.413 1.00 91.62 133 VAL A CA 1
ATOM 1017 C C . VAL A 1 133 ? -12.780 -4.536 13.165 1.00 91.62 133 VAL A C 1
ATOM 1019 O O . VAL A 1 133 ? -13.526 -4.268 14.114 1.00 91.62 133 VAL A O 1
ATOM 1022 N N . ALA A 1 134 ? -12.585 -5.792 12.762 1.00 92.44 134 ALA A N 1
ATOM 1023 C CA . ALA A 1 134 ? -13.202 -6.933 13.424 1.00 92.44 134 ALA A CA 1
ATOM 1024 C C . ALA A 1 134 ? -12.700 -7.102 14.870 1.00 92.44 134 ALA A C 1
ATOM 1026 O O . ALA A 1 134 ? -13.517 -7.337 15.764 1.00 92.44 134 ALA A O 1
ATOM 1027 N N . GLU A 1 135 ? -11.404 -6.906 15.123 1.00 90.69 135 GLU A N 1
ATOM 1028 C CA . GLU A 1 135 ? -10.797 -6.933 16.458 1.00 90.69 135 GLU A CA 1
ATOM 1029 C C . GLU A 1 135 ? -11.371 -5.824 17.347 1.00 90.69 135 GLU A C 1
ATOM 1031 O O . GLU A 1 135 ? -11.872 -6.088 18.445 1.00 90.69 135 GLU A O 1
ATOM 1036 N N . ILE A 1 136 ? -11.399 -4.588 16.841 1.00 90.25 136 ILE A N 1
ATOM 1037 C CA . ILE A 1 136 ? -11.974 -3.435 17.542 1.00 90.25 136 ILE A CA 1
ATOM 1038 C C . ILE A 1 136 ? -13.432 -3.695 17.918 1.00 90.25 136 ILE A C 1
ATOM 1040 O O . ILE A 1 136 ? -13.849 -3.427 19.052 1.00 90.25 136 ILE A O 1
ATOM 1044 N N . ASN A 1 137 ? -14.221 -4.235 16.990 1.00 90.81 137 ASN A N 1
ATOM 1045 C CA . ASN A 1 137 ? -15.617 -4.560 17.245 1.00 90.81 137 ASN A CA 1
ATOM 1046 C C . ASN A 1 137 ? -15.765 -5.723 18.228 1.00 90.81 137 ASN A C 1
ATOM 1048 O O . ASN A 1 137 ? -16.613 -5.649 19.115 1.00 90.81 137 ASN A O 1
ATOM 1052 N N . ALA A 1 138 ? -14.912 -6.748 18.170 1.00 89.62 138 ALA A N 1
ATOM 1053 C CA . ALA A 1 138 ? -14.909 -7.835 19.146 1.00 89.62 138 ALA A CA 1
ATOM 1054 C C . ALA A 1 138 ? -14.638 -7.317 20.571 1.00 89.62 138 ALA A C 1
ATOM 1056 O O . ALA A 1 138 ? -15.405 -7.614 21.498 1.00 89.62 138 ALA A O 1
ATOM 1057 N N . GLN A 1 139 ? -13.615 -6.475 20.740 1.00 86.94 139 GLN A N 1
ATOM 1058 C CA . GLN A 1 139 ? -13.287 -5.849 22.024 1.00 86.94 139 GLN A CA 1
ATOM 1059 C C . GLN A 1 139 ? -14.410 -4.924 22.511 1.00 86.94 139 GLN A C 1
ATOM 1061 O O . GLN A 1 139 ? -14.820 -4.955 23.677 1.00 86.94 139 GLN A O 1
ATOM 1066 N N . SER A 1 140 ? -14.979 -4.132 21.608 1.00 87.50 140 SER A N 1
ATOM 1067 C CA . SER A 1 140 ? -16.054 -3.189 21.927 1.00 87.50 140 SER A CA 1
ATOM 1068 C C . SER A 1 140 ? -17.366 -3.891 22.253 1.00 87.50 140 SER A C 1
ATOM 1070 O O . SER A 1 140 ? -18.100 -3.473 23.151 1.00 87.50 140 SER A O 1
ATOM 1072 N N . GLN A 1 141 ? -17.644 -5.026 21.625 1.00 88.38 141 GLN A N 1
ATOM 1073 C CA . GLN A 1 141 ? -18.779 -5.869 21.963 1.00 88.38 141 GLN A CA 1
ATOM 1074 C C . GLN A 1 141 ? -18.632 -6.467 23.375 1.00 88.38 141 GLN A C 1
ATOM 1076 O O . GLN A 1 141 ? -19.640 -6.641 24.069 1.00 88.38 141 GLN A O 1
ATOM 1081 N N . GLU A 1 142 ? -17.406 -6.725 23.845 1.00 86.00 142 GLU A N 1
ATOM 1082 C CA . GLU A 1 142 ? -17.140 -7.132 25.231 1.00 86.00 142 GLU A CA 1
ATOM 1083 C C . GLU A 1 142 ? -17.273 -5.960 26.225 1.00 86.00 142 GLU A C 1
ATOM 1085 O O . GLU A 1 142 ? -17.917 -6.102 27.273 1.00 86.00 142 GLU A O 1
ATOM 1090 N N . LEU A 1 143 ? -16.710 -4.793 25.899 1.00 84.31 143 LEU A N 1
ATOM 1091 C CA . LEU A 1 143 ? -16.647 -3.631 26.796 1.00 84.31 143 LEU A CA 1
ATOM 1092 C C . LEU A 1 143 ? -17.941 -2.804 26.832 1.00 84.31 143 LEU A C 1
ATOM 1094 O O . LEU A 1 143 ? -18.410 -2.400 27.902 1.00 84.31 143 LEU A O 1
ATOM 1098 N N . LEU A 1 144 ? -18.512 -2.534 25.662 1.00 84.25 144 LEU A N 1
ATOM 1099 C CA . LEU A 1 144 ? -19.630 -1.616 25.428 1.00 84.25 144 LEU A CA 1
ATOM 1100 C C . LEU A 1 144 ? -20.916 -2.349 25.019 1.00 84.25 144 LEU A C 1
ATOM 1102 O O . LEU A 1 144 ? -22.011 -1.800 25.173 1.00 84.25 144 LEU A O 1
ATOM 1106 N N . GLY A 1 145 ? -20.812 -3.602 24.569 1.00 86.12 145 GLY A N 1
ATOM 1107 C CA . GLY A 1 145 ? -21.963 -4.401 24.141 1.00 86.12 145 GLY A CA 1
ATOM 1108 C C . GLY A 1 145 ? -22.504 -4.017 22.765 1.00 86.12 145 GLY A C 1
ATOM 1109 O O . GLY A 1 145 ? -23.638 -4.390 22.445 1.00 86.12 145 GLY A O 1
ATOM 1110 N N . THR A 1 146 ? -21.731 -3.260 21.991 1.00 87.25 146 THR A N 1
ATOM 1111 C CA . THR A 1 146 ? -22.042 -2.835 20.627 1.00 87.25 146 THR A CA 1
ATOM 1112 C C . THR A 1 146 ? -20.753 -2.716 19.829 1.00 87.25 146 THR A C 1
ATOM 1114 O O . THR A 1 146 ? -19.717 -2.363 20.394 1.00 87.25 146 THR A O 1
ATOM 1117 N N . ASP A 1 147 ? -20.866 -2.947 18.529 1.00 90.31 147 ASP A N 1
ATOM 1118 C CA . ASP A 1 147 ? -19.867 -2.566 17.539 1.00 90.31 147 ASP A CA 1
ATOM 1119 C C . ASP A 1 147 ? -19.739 -1.036 17.526 1.00 90.31 147 ASP A C 1
ATOM 1121 O O . ASP A 1 147 ? -20.748 -0.332 17.695 1.00 90.31 147 ASP A O 1
ATOM 1125 N N . ILE A 1 148 ? -18.510 -0.542 17.374 1.00 87.69 148 ILE A N 1
ATOM 1126 C CA . ILE A 1 148 ? -18.201 0.896 17.350 1.00 87.69 148 ILE A CA 1
ATOM 1127 C C . ILE A 1 148 ? -17.463 1.336 16.090 1.00 87.69 148 ILE A C 1
ATOM 1129 O O . ILE A 1 148 ? -17.471 2.529 15.824 1.00 87.69 148 ILE A O 1
ATOM 1133 N N . ALA A 1 149 ? -16.846 0.411 15.349 1.00 88.75 149 ALA A N 1
ATOM 1134 C CA . ALA A 1 149 ? -16.120 0.705 14.119 1.00 88.75 149 ALA A CA 1
ATOM 1135 C C . ALA A 1 149 ? -16.891 0.197 12.896 1.00 88.75 149 ALA A C 1
ATOM 1137 O O . ALA A 1 149 ? -17.368 -0.945 12.869 1.00 88.75 149 ALA A O 1
ATOM 1138 N N . GLY A 1 150 ? -17.020 1.053 11.888 1.00 88.06 150 GLY A N 1
ATOM 1139 C CA . GLY A 1 150 ? -17.489 0.710 10.552 1.00 88.06 150 GLY A CA 1
ATOM 1140 C C . GLY A 1 150 ? -16.442 -0.035 9.721 1.00 88.06 150 GLY A C 1
ATOM 1141 O O . GLY A 1 150 ? -15.280 -0.136 10.101 1.00 88.06 150 GLY A O 1
ATOM 1142 N N . ALA A 1 151 ? -16.877 -0.568 8.576 1.00 89.44 151 ALA A N 1
ATOM 1143 C CA . ALA A 1 151 ? -15.951 -1.046 7.554 1.00 89.44 151 ALA A CA 1
ATOM 1144 C C . ALA A 1 151 ? -15.185 0.147 6.970 1.00 89.44 151 ALA A C 1
ATOM 1146 O O . ALA A 1 151 ? -15.789 1.199 6.743 1.00 89.44 151 ALA A O 1
ATOM 1147 N N . VAL A 1 152 ? -13.888 -0.037 6.745 1.00 90.56 152 VAL A N 1
ATOM 1148 C CA . VAL A 1 152 ? -12.990 0.974 6.187 1.00 90.56 152 VAL A CA 1
ATOM 1149 C C . VAL A 1 152 ? -12.194 0.326 5.066 1.00 90.56 152 VAL A C 1
ATOM 1151 O O . VAL A 1 152 ? -11.692 -0.781 5.239 1.00 90.56 152 VAL A O 1
ATOM 1154 N N . ASP A 1 153 ? -12.111 1.013 3.931 1.00 88.19 153 ASP A N 1
ATOM 1155 C CA . ASP A 1 153 ? -11.476 0.481 2.724 1.00 88.19 153 ASP A CA 1
ATOM 1156 C C . ASP A 1 153 ? -10.179 1.241 2.391 1.00 88.19 153 ASP A C 1
ATOM 1158 O O . ASP A 1 153 ? -9.418 0.830 1.523 1.00 88.19 153 ASP A O 1
ATOM 1162 N N . THR A 1 154 ? -9.907 2.364 3.070 1.00 87.06 154 THR A N 1
ATOM 1163 C CA . THR A 1 154 ? -8.743 3.225 2.813 1.00 87.06 154 THR A CA 1
ATOM 1164 C C . THR A 1 154 ? -8.148 3.816 4.102 1.00 87.06 154 THR A C 1
ATOM 1166 O O . THR A 1 154 ? -8.876 3.997 5.084 1.00 87.06 154 THR A O 1
ATOM 1169 N N . PRO A 1 155 ? -6.855 4.210 4.114 1.00 88.69 155 PRO A N 1
ATOM 1170 C CA . PRO A 1 155 ? -6.227 4.868 5.268 1.00 88.69 155 PRO A CA 1
ATOM 1171 C C . PRO A 1 155 ? -6.929 6.164 5.692 1.00 88.69 155 PRO A C 1
ATOM 1173 O O . PRO A 1 155 ? -7.074 6.443 6.883 1.00 88.69 155 PRO A O 1
ATOM 1176 N N . ASP A 1 156 ? -7.408 6.952 4.725 1.00 91.81 156 ASP A N 1
ATOM 1177 C CA . ASP A 1 156 ? -8.176 8.170 4.996 1.00 91.81 156 ASP A CA 1
ATOM 1178 C C . ASP A 1 156 ? -9.516 7.862 5.681 1.00 91.81 156 ASP A C 1
ATOM 1180 O O . ASP A 1 156 ? -9.912 8.573 6.608 1.00 91.81 156 ASP A O 1
ATOM 1184 N N . GLU A 1 157 ? -10.209 6.799 5.261 1.00 89.50 157 GLU A N 1
ATOM 1185 C CA . GLU A 1 157 ? -11.439 6.346 5.918 1.00 89.50 157 GLU A CA 1
ATOM 1186 C C . GLU A 1 157 ? -11.167 5.794 7.315 1.00 89.50 157 GLU A C 1
ATOM 1188 O O . GLU A 1 157 ? -11.909 6.126 8.235 1.00 89.50 157 GLU A O 1
ATOM 1193 N N . ALA A 1 158 ? -10.084 5.039 7.513 1.00 91.19 158 ALA A N 1
ATOM 1194 C CA . ALA A 1 158 ? -9.682 4.548 8.830 1.00 91.19 158 ALA A CA 1
ATOM 1195 C C . ALA A 1 158 ? -9.412 5.698 9.816 1.00 91.19 158 ALA A C 1
ATOM 1197 O O . ALA A 1 158 ? -9.906 5.680 10.946 1.00 91.19 158 ALA A O 1
ATOM 1198 N N . ARG A 1 159 ? -8.701 6.745 9.379 1.00 92.94 159 ARG A N 1
ATOM 1199 C CA . ARG A 1 159 ? -8.459 7.958 10.181 1.00 92.94 159 ARG A CA 1
ATOM 1200 C C . ARG A 1 159 ? -9.752 8.723 10.471 1.00 92.94 159 ARG A C 1
ATOM 1202 O O . ARG A 1 159 ? -9.964 9.164 11.600 1.00 92.94 159 ARG A O 1
ATOM 1209 N N . ALA A 1 160 ? -10.629 8.861 9.476 1.00 93.06 160 ALA A N 1
ATOM 1210 C CA . ALA A 1 160 ? -11.925 9.510 9.657 1.00 93.06 160 ALA A CA 1
ATOM 1211 C C . ALA A 1 160 ? -12.814 8.743 10.652 1.00 93.06 160 ALA A C 1
ATOM 1213 O O . ALA A 1 160 ? -13.407 9.355 11.540 1.00 93.06 160 ALA A O 1
ATOM 1214 N N . GLU A 1 161 ? -12.857 7.416 10.552 1.00 91.75 161 GLU A N 1
ATOM 1215 C CA . GLU A 1 161 ? -13.591 6.552 11.476 1.00 91.75 161 GLU A CA 1
ATOM 1216 C C . GLU A 1 161 ? -13.018 6.653 12.898 1.00 91.75 161 GLU A C 1
ATOM 1218 O O . GLU A 1 161 ? -13.766 6.779 13.868 1.00 91.75 161 GLU A O 1
ATOM 1223 N N . ALA A 1 162 ? -11.690 6.695 13.041 1.00 92.56 162 ALA A N 1
ATOM 1224 C CA . ALA A 1 162 ? -11.031 6.904 14.327 1.00 92.56 162 ALA A CA 1
ATOM 1225 C C . ALA A 1 162 ? -11.440 8.245 14.975 1.00 92.56 162 ALA A C 1
ATOM 1227 O O . ALA A 1 162 ? -11.762 8.288 16.166 1.00 92.56 162 ALA A O 1
ATOM 1228 N N . ASP A 1 163 ? -11.503 9.330 14.197 1.00 93.94 163 ASP A N 1
ATOM 1229 C CA . ASP A 1 163 ? -11.996 10.633 14.662 1.00 93.94 163 ASP A CA 1
ATOM 1230 C C . ASP A 1 163 ? -13.480 10.576 15.085 1.00 93.94 163 ASP A C 1
ATOM 1232 O O . ASP A 1 163 ? -13.873 11.188 16.087 1.00 93.94 163 ASP A O 1
ATOM 1236 N N . GLU A 1 164 ? -14.324 9.842 14.350 1.00 91.69 164 GLU A N 1
ATOM 1237 C CA . GLU A 1 164 ? -15.738 9.647 14.697 1.00 91.69 164 GLU A CA 1
ATOM 1238 C C . GLU A 1 164 ? -15.895 8.875 16.016 1.00 91.69 164 GLU A C 1
ATOM 1240 O O . GLU A 1 164 ? -16.648 9.300 16.905 1.00 91.69 164 GLU A O 1
ATOM 1245 N N . ILE A 1 165 ? -15.122 7.802 16.190 1.00 90.25 165 ILE A N 1
ATOM 1246 C CA . ILE A 1 165 ? -15.077 7.005 17.417 1.00 90.25 165 ILE A CA 1
ATOM 1247 C C . ILE A 1 165 ? -14.591 7.855 18.600 1.00 90.25 165 ILE A C 1
ATOM 1249 O O . ILE A 1 165 ? -15.209 7.828 19.672 1.00 90.25 165 ILE A O 1
ATOM 1253 N N . GLU A 1 166 ? -13.529 8.652 18.432 1.00 92.69 166 GLU A N 1
ATOM 1254 C CA . GLU A 1 166 ? -13.047 9.558 19.481 1.00 92.69 166 GLU A CA 1
ATOM 1255 C C . GLU A 1 166 ? -14.116 10.602 19.841 1.00 92.69 166 GLU A C 1
ATOM 1257 O O . GLU A 1 166 ? -14.359 10.887 21.019 1.00 92.69 166 GLU A O 1
ATOM 1262 N N . ALA A 1 167 ? -14.809 11.162 18.850 1.00 91.81 167 ALA A N 1
ATOM 1263 C CA . ALA A 1 167 ? -15.838 12.167 19.083 1.00 91.81 167 ALA A CA 1
ATOM 1264 C C . ALA A 1 167 ? -17.059 11.607 19.835 1.00 91.81 167 ALA A C 1
ATOM 1266 O O . ALA A 1 167 ? -17.633 12.308 20.681 1.00 91.81 167 ALA A O 1
ATOM 1267 N N . GLU A 1 168 ? -17.465 10.368 19.544 1.00 90.75 168 GLU A N 1
ATOM 1268 C CA . GLU A 1 168 ? -18.638 9.736 20.152 1.00 90.75 168 GLU A CA 1
ATOM 1269 C C . GLU A 1 168 ? -18.331 9.093 21.516 1.00 90.75 168 GLU A C 1
ATOM 1271 O O . GLU A 1 168 ? -19.061 9.318 22.494 1.00 90.75 168 GLU A O 1
ATOM 1276 N N . TYR A 1 169 ? -17.237 8.338 21.613 1.00 88.44 169 TYR A N 1
ATOM 1277 C CA . TYR A 1 169 ? -16.900 7.518 22.782 1.00 88.44 169 TYR A CA 1
ATOM 1278 C C . TYR A 1 169 ? -15.746 8.088 23.620 1.00 88.44 169 TYR A C 1
ATOM 1280 O O . TYR A 1 169 ? -15.611 7.758 24.808 1.00 88.44 169 TYR A O 1
ATOM 1288 N N . GLY A 1 170 ? -14.950 8.998 23.056 1.00 86.81 170 GLY A N 1
ATOM 1289 C CA . GLY A 1 170 ? -13.829 9.649 23.729 1.00 86.81 170 GLY A CA 1
ATOM 1290 C C . GLY A 1 170 ? -12.797 8.653 24.242 1.00 86.81 170 GLY A C 1
ATOM 1291 O O . GLY A 1 170 ? -12.553 7.605 23.655 1.00 86.81 170 GLY A O 1
ATOM 1292 N N . ALA A 1 171 ? -12.237 8.943 25.418 1.00 85.62 171 ALA A N 1
ATOM 1293 C CA . ALA A 1 171 ? -11.192 8.123 26.035 1.00 85.62 171 ALA A CA 1
ATOM 1294 C C . ALA A 1 171 ? -11.591 6.656 26.309 1.00 85.62 171 ALA A C 1
ATOM 1296 O O . ALA A 1 171 ? -10.731 5.854 26.656 1.00 85.62 171 ALA A O 1
ATOM 1297 N N . ALA A 1 172 ? -12.879 6.302 26.224 1.00 82.50 172 ALA A N 1
ATOM 1298 C CA . ALA A 1 172 ? -13.322 4.920 26.389 1.00 82.50 172 ALA A CA 1
ATOM 1299 C C . ALA A 1 172 ? -13.009 4.039 25.169 1.00 82.50 172 ALA A C 1
ATOM 1301 O O . ALA A 1 172 ? -12.928 2.829 25.336 1.00 82.50 172 ALA A O 1
ATOM 1302 N N . ALA A 1 173 ? -12.830 4.637 23.989 1.00 86.44 173 ALA A N 1
ATOM 1303 C CA . ALA A 1 173 ? -12.519 3.939 22.745 1.00 86.44 173 ALA A CA 1
ATOM 1304 C C . ALA A 1 173 ? -11.117 4.282 22.222 1.00 86.44 173 ALA A C 1
ATOM 1306 O O . ALA A 1 173 ? -10.825 4.083 21.053 1.00 86.44 173 ALA A O 1
ATOM 1307 N N . GLN A 1 174 ? -10.240 4.803 23.084 1.00 87.75 174 GLN A N 1
ATOM 1308 C CA . GLN A 1 174 ? -8.916 5.259 22.669 1.00 87.75 174 GLN A CA 1
ATOM 1309 C C . GLN A 1 174 ? -8.072 4.135 22.048 1.00 87.75 174 GLN A C 1
ATOM 1311 O O . GLN A 1 174 ? -7.380 4.375 21.076 1.00 87.75 174 GLN A O 1
ATOM 1316 N N . GLU A 1 175 ? -8.217 2.902 22.535 1.00 87.12 175 GLU A N 1
ATOM 1317 C CA . GLU A 1 175 ? -7.552 1.721 21.966 1.00 87.12 175 GLU A CA 1
ATOM 1318 C C . GLU A 1 175 ? -8.024 1.411 20.534 1.00 87.12 175 GLU A C 1
ATOM 1320 O O . GLU A 1 175 ? -7.220 1.031 19.691 1.00 87.12 175 GLU A O 1
ATOM 1325 N N . ALA A 1 176 ? -9.304 1.659 20.230 1.00 86.94 176 ALA A N 1
ATOM 1326 C CA . ALA A 1 176 ? -9.844 1.536 18.877 1.00 86.94 176 ALA A CA 1
ATOM 1327 C C . ALA A 1 176 ? -9.339 2.650 17.949 1.00 86.94 176 ALA A C 1
ATOM 1329 O O . ALA A 1 176 ? -9.016 2.396 16.794 1.00 86.94 176 ALA A O 1
ATOM 1330 N N . VAL A 1 177 ? -9.241 3.876 18.471 1.00 92.31 177 VAL A N 1
ATOM 1331 C CA . VAL A 1 177 ? -8.679 5.026 17.746 1.00 92.31 177 VAL A CA 1
ATOM 1332 C C . VAL A 1 177 ? -7.211 4.775 17.411 1.00 92.31 177 VAL A C 1
ATOM 1334 O O . VAL A 1 177 ? -6.817 4.951 16.262 1.00 92.31 177 VAL A O 1
ATOM 1337 N N . ASP A 1 178 ? -6.415 4.347 18.393 1.00 91.75 178 ASP A N 1
ATOM 1338 C CA . ASP A 1 178 ? -5.002 4.016 18.196 1.00 91.75 178 ASP A CA 1
ATOM 1339 C C . ASP A 1 178 ? -4.865 2.850 17.197 1.00 91.75 178 ASP A C 1
ATOM 1341 O O . ASP A 1 178 ? -4.087 2.945 16.257 1.00 91.75 178 ASP A O 1
ATOM 1345 N N . GLY A 1 179 ? -5.689 1.800 17.320 1.00 88.25 179 GLY A N 1
ATOM 1346 C CA . GLY A 1 179 ? -5.693 0.666 16.389 1.00 88.25 179 GLY A CA 1
ATOM 1347 C C . GLY A 1 179 ? -5.973 1.049 14.932 1.00 88.25 179 GLY A C 1
ATOM 1348 O O . GLY A 1 179 ? -5.260 0.591 14.045 1.00 88.25 179 GLY A O 1
ATOM 1349 N N . LEU A 1 180 ? -6.963 1.911 14.673 1.00 90.00 180 LEU A N 1
ATOM 1350 C CA . LEU A 1 180 ? -7.276 2.376 13.314 1.00 90.00 180 LEU A CA 1
ATOM 1351 C C . LEU A 1 180 ? -6.204 3.308 12.738 1.00 90.00 180 LEU A C 1
ATOM 1353 O O . LEU A 1 180 ? -5.906 3.214 11.551 1.00 90.00 180 LEU A O 1
ATOM 1357 N N . ASN A 1 181 ? -5.631 4.202 13.552 1.00 91.94 181 ASN A N 1
ATOM 1358 C CA . ASN A 1 181 ? -4.549 5.077 13.089 1.00 91.94 181 ASN A CA 1
ATOM 1359 C C . ASN A 1 181 ? -3.283 4.274 12.778 1.00 91.94 181 ASN A C 1
ATOM 1361 O O . ASN A 1 181 ? -2.705 4.469 11.715 1.00 91.94 181 ASN A O 1
ATOM 1365 N N . ASP A 1 182 ? -2.909 3.337 13.653 1.00 89.25 182 ASP A N 1
ATOM 1366 C CA . ASP A 1 182 ? -1.757 2.463 13.425 1.00 89.25 182 ASP A CA 1
ATOM 1367 C C . ASP A 1 182 ? -1.967 1.591 12.176 1.00 89.25 182 ASP A C 1
ATOM 1369 O O . ASP A 1 182 ? -1.055 1.445 11.372 1.00 89.25 182 ASP A O 1
ATOM 1373 N N . ALA A 1 183 ? -3.176 1.059 11.958 1.00 87.69 183 ALA A N 1
ATOM 1374 C CA . ALA A 1 183 ? -3.491 0.315 10.737 1.00 87.69 183 ALA A CA 1
ATOM 1375 C C . ALA A 1 183 ? -3.386 1.192 9.481 1.00 87.69 183 ALA A C 1
ATOM 1377 O O . ALA A 1 183 ? -2.855 0.749 8.468 1.00 87.69 183 ALA A O 1
ATOM 1378 N N . ALA A 1 184 ? -3.858 2.441 9.546 1.00 91.25 184 ALA A N 1
ATOM 1379 C CA . ALA A 1 184 ? -3.733 3.389 8.444 1.00 91.25 184 ALA A CA 1
ATOM 1380 C C . ALA A 1 184 ? -2.264 3.698 8.118 1.00 91.25 184 ALA A C 1
ATOM 1382 O O . ALA A 1 184 ? -1.900 3.713 6.944 1.00 91.25 184 ALA A O 1
ATOM 1383 N N . ASP A 1 185 ? -1.433 3.903 9.142 1.00 91.38 185 ASP A N 1
ATOM 1384 C CA . ASP A 1 185 ? 0.001 4.158 8.981 1.00 91.38 185 ASP A CA 1
ATOM 1385 C C . ASP A 1 185 ? 0.731 2.918 8.428 1.00 91.38 185 ASP A C 1
ATOM 1387 O O . ASP A 1 185 ? 1.507 3.037 7.482 1.00 91.38 185 ASP A O 1
ATOM 1391 N N . ASN A 1 186 ? 0.429 1.721 8.944 1.00 85.94 186 ASN A N 1
ATOM 1392 C CA . ASN A 1 186 ? 0.992 0.459 8.455 1.00 85.94 186 ASN A CA 1
ATOM 1393 C C . ASN A 1 186 ? 0.632 0.205 6.984 1.00 85.94 186 ASN A C 1
ATOM 1395 O O . ASN A 1 186 ? 1.490 -0.192 6.204 1.00 85.94 186 ASN A O 1
ATOM 1399 N N . VAL A 1 187 ? -0.620 0.449 6.587 1.00 86.31 187 VAL A N 1
ATOM 1400 C CA . VAL A 1 187 ? -1.062 0.300 5.193 1.00 86.31 187 VAL A CA 1
ATOM 1401 C C . VAL A 1 187 ? -0.403 1.332 4.278 1.00 86.31 187 VAL A C 1
ATOM 1403 O O . VAL A 1 187 ? -0.022 0.986 3.164 1.00 86.31 187 VAL A O 1
ATOM 1406 N N . GLU A 1 188 ? -0.246 2.587 4.709 1.00 86.50 188 GLU A N 1
ATOM 1407 C CA . GLU A 1 188 ? 0.507 3.582 3.932 1.00 86.50 188 GLU A CA 1
ATOM 1408 C C . GLU A 1 188 ? 1.978 3.177 3.769 1.00 86.50 188 GLU A C 1
ATOM 1410 O O . GLU A 1 188 ? 2.529 3.343 2.683 1.00 86.50 188 GLU A O 1
ATOM 1415 N N . GLU A 1 189 ? 2.600 2.607 4.805 1.00 83.81 189 GLU A N 1
ATOM 1416 C CA . GLU A 1 189 ? 3.972 2.094 4.733 1.00 83.81 189 GLU A CA 1
ATOM 1417 C C . GLU A 1 189 ? 4.074 0.882 3.796 1.00 83.81 189 GLU A C 1
ATOM 1419 O O . GLU A 1 189 ? 4.963 0.842 2.950 1.00 83.81 189 GLU A O 1
ATOM 1424 N N . ILE A 1 190 ? 3.133 -0.064 3.873 1.00 80.19 190 ILE A N 1
ATOM 1425 C CA . ILE A 1 190 ? 3.060 -1.215 2.960 1.00 80.19 190 ILE A CA 1
ATOM 1426 C C . ILE A 1 190 ? 2.848 -0.751 1.525 1.00 80.19 190 ILE A C 1
ATOM 1428 O O . ILE A 1 190 ? 3.501 -1.275 0.629 1.00 80.19 190 ILE A O 1
ATOM 1432 N N . ARG A 1 191 ? 1.979 0.235 1.290 1.00 77.94 191 ARG A N 1
ATOM 1433 C CA . ARG A 1 191 ? 1.807 0.829 -0.038 1.00 77.94 191 ARG A CA 1
ATOM 1434 C C . ARG A 1 191 ? 3.090 1.476 -0.511 1.00 77.94 191 ARG A C 1
ATOM 1436 O O . ARG A 1 191 ? 3.517 1.158 -1.600 1.00 77.94 191 ARG A O 1
ATOM 1443 N N . GLU A 1 192 ? 3.777 2.263 0.314 1.00 76.38 192 GLU A N 1
ATOM 1444 C CA . GLU A 1 192 ? 5.070 2.833 -0.076 1.00 76.38 192 GLU A CA 1
ATOM 1445 C C . GLU A 1 192 ? 6.117 1.747 -0.381 1.00 76.38 192 GLU A C 1
ATOM 1447 O O . GLU A 1 192 ? 6.918 1.916 -1.294 1.00 76.38 192 GLU A O 1
ATOM 1452 N N . LEU A 1 193 ? 6.117 0.630 0.350 1.00 73.81 193 LEU A N 1
ATOM 1453 C CA . LEU A 1 193 ? 7.005 -0.511 0.110 1.00 73.81 193 LEU A CA 1
ATOM 1454 C C . LEU A 1 193 ? 6.609 -1.329 -1.119 1.00 73.81 193 LEU A C 1
ATOM 1456 O O . LEU A 1 193 ? 7.487 -1.839 -1.798 1.00 73.81 193 LEU A O 1
ATOM 1460 N N . THR A 1 194 ? 5.319 -1.448 -1.414 1.00 67.50 194 THR A N 1
ATOM 1461 C CA . THR A 1 194 ? 4.791 -2.142 -2.597 1.00 67.50 194 THR A CA 1
ATOM 1462 C C . THR A 1 194 ? 4.982 -1.274 -3.831 1.00 67.50 194 THR A C 1
ATOM 1464 O O . THR A 1 194 ? 5.423 -1.762 -4.857 1.00 67.50 194 THR A O 1
ATOM 1467 N N . ASP A 1 195 ? 4.780 0.035 -3.718 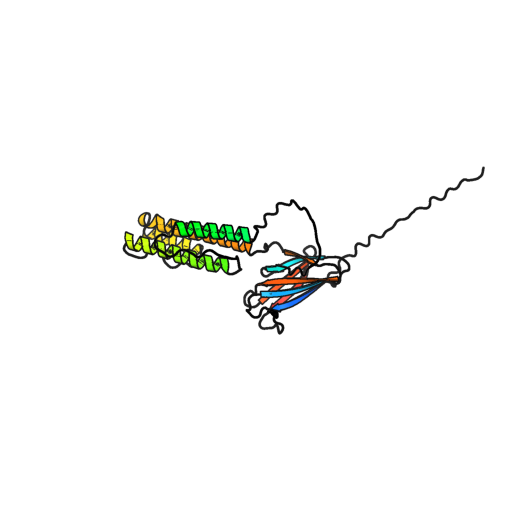1.00 64.06 195 ASP A N 1
ATOM 1468 C CA . ASP A 1 195 ? 5.194 1.007 -4.717 1.00 64.06 195 ASP A CA 1
ATOM 1469 C C . ASP A 1 195 ? 6.717 0.987 -4.865 1.00 64.06 195 ASP A C 1
ATOM 1471 O O . ASP A 1 195 ? 7.181 1.049 -5.979 1.00 64.06 195 ASP A O 1
ATOM 1475 N N . ARG A 1 196 ? 7.534 0.845 -3.814 1.00 59.56 196 ARG A N 1
ATOM 1476 C CA . ARG A 1 196 ? 9.012 0.808 -3.937 1.00 59.56 196 ARG A CA 1
ATOM 1477 C C . ARG A 1 196 ? 9.593 -0.559 -4.330 1.00 59.56 196 ARG A C 1
ATOM 1479 O O . ARG A 1 196 ? 10.733 -0.615 -4.765 1.00 59.56 196 ARG A O 1
ATOM 1486 N N . GLY A 1 197 ? 8.861 -1.647 -4.110 1.00 48.75 197 GLY A N 1
ATOM 1487 C CA . GLY A 1 197 ? 9.254 -3.025 -4.435 1.00 48.75 197 GLY A CA 1
ATOM 1488 C C . GLY A 1 197 ? 8.588 -3.565 -5.705 1.00 48.75 197 GLY A C 1
ATOM 1489 O O . GLY A 1 197 ? 9.072 -4.534 -6.288 1.00 48.75 197 GLY A O 1
ATOM 1490 N N . GLY A 1 198 ? 7.492 -2.927 -6.125 1.00 42.81 198 GLY A N 1
ATOM 1491 C CA . GLY A 1 198 ? 6.763 -3.116 -7.382 1.00 42.81 198 GLY A CA 1
ATOM 1492 C C . GLY A 1 198 ? 6.985 -1.989 -8.406 1.00 42.81 198 GLY A C 1
ATOM 1493 O O . GLY A 1 198 ? 6.692 -2.189 -9.580 1.00 42.81 198 GLY A O 1
ATOM 1494 N N . SER A 1 199 ? 7.555 -0.846 -8.002 1.00 42.78 199 SER A N 1
ATOM 1495 C CA . SER A 1 199 ? 8.326 0.061 -8.875 1.00 42.78 199 SER A CA 1
ATOM 1496 C C . SER A 1 199 ? 9.809 -0.291 -8.658 1.00 42.78 199 SER A C 1
ATOM 1498 O O . SER A 1 199 ? 10.268 -0.256 -7.528 1.00 42.78 199 SER A O 1
ATOM 1500 N N . GLY A 1 200 ? 10.651 -0.619 -9.639 1.00 41.06 200 GLY A N 1
ATOM 1501 C CA . GLY A 1 200 ? 10.601 -0.075 -10.994 1.00 41.06 200 GLY A CA 1
ATOM 1502 C C . GLY A 1 200 ? 10.371 1.429 -10.922 1.00 41.06 200 GLY A C 1
ATOM 1503 O O . GLY A 1 200 ? 9.359 1.891 -11.430 1.00 41.06 200 GLY A O 1
ATOM 1504 N N . ASP A 1 201 ? 11.139 2.115 -10.057 1.00 37.31 201 ASP A N 1
ATOM 1505 C CA . ASP A 1 201 ? 10.976 3.514 -9.650 1.00 37.31 201 ASP A CA 1
ATOM 1506 C C . ASP A 1 201 ? 10.412 4.357 -10.807 1.00 37.31 201 ASP A C 1
ATOM 1508 O O . ASP A 1 201 ? 10.938 4.326 -11.913 1.00 37.31 201 ASP A O 1
ATOM 1512 N N . GLY A 1 202 ? 9.390 5.182 -10.555 1.00 38.00 202 GLY A N 1
ATOM 1513 C CA . GLY A 1 202 ? 8.942 6.206 -11.512 1.00 38.00 202 GLY A CA 1
ATOM 1514 C C . GLY A 1 202 ? 10.046 7.190 -11.967 1.00 38.00 202 GLY A C 1
ATOM 1515 O O . GLY A 1 202 ? 9.768 8.160 -12.672 1.00 38.00 202 GLY A O 1
ATOM 1516 N N . SER A 1 203 ? 11.298 6.984 -11.564 1.00 40.72 203 SER A N 1
ATOM 1517 C CA . SER A 1 203 ? 12.522 7.267 -12.302 1.00 40.72 203 SER A CA 1
ATOM 1518 C C . SER A 1 203 ? 12.586 6.419 -13.563 1.00 40.72 203 SER A C 1
ATOM 1520 O O . SER A 1 203 ? 13.374 5.489 -13.634 1.00 40.72 203 SER A O 1
ATOM 1522 N N . ALA A 1 204 ? 11.823 6.834 -14.571 1.00 50.09 204 ALA A N 1
ATOM 1523 C CA . ALA A 1 204 ? 12.297 6.864 -15.945 1.00 50.09 204 ALA A CA 1
ATOM 1524 C C . ALA A 1 204 ? 13.255 5.691 -16.268 1.00 50.09 204 ALA A C 1
ATOM 1526 O O . ALA A 1 204 ? 14.470 5.898 -16.366 1.00 50.09 204 ALA A O 1
ATOM 1527 N N . ASP A 1 205 ? 12.728 4.460 -16.289 1.00 64.25 205 ASP A N 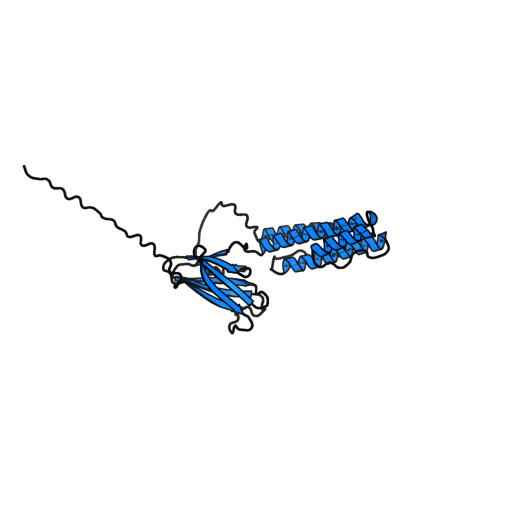1
ATOM 1528 C CA . ASP A 1 205 ? 13.582 3.277 -16.264 1.00 64.25 205 ASP A CA 1
ATOM 1529 C C . ASP A 1 205 ? 14.539 3.282 -17.459 1.00 64.25 205 ASP A C 1
ATOM 1531 O O . ASP A 1 205 ? 14.160 3.554 -18.606 1.00 64.25 205 ASP A O 1
ATOM 1535 N N . GLU A 1 206 ? 15.815 3.034 -17.172 1.00 67.56 206 GLU A N 1
ATOM 1536 C CA . GLU A 1 206 ? 16.874 3.133 -18.162 1.00 67.56 206 GLU A CA 1
ATOM 1537 C C . GLU A 1 206 ? 17.030 1.798 -18.912 1.00 67.56 206 GLU A C 1
ATOM 1539 O O . GLU A 1 206 ? 17.571 0.816 -18.401 1.00 67.56 206 GLU A O 1
ATOM 1544 N N . LEU A 1 207 ? 16.574 1.768 -20.162 1.00 77.44 207 LEU A N 1
ATOM 1545 C CA . LEU A 1 207 ? 16.707 0.654 -21.090 1.00 77.44 207 LEU A CA 1
ATOM 1546 C C . LEU A 1 207 ? 17.939 0.838 -21.973 1.00 77.44 207 LEU A C 1
ATOM 1548 O O . LEU A 1 207 ? 17.977 1.728 -22.819 1.00 77.44 207 LEU A O 1
ATOM 1552 N N . THR A 1 208 ? 18.927 -0.045 -21.853 1.00 78.06 208 THR A N 1
ATOM 1553 C CA . THR A 1 208 ? 20.045 -0.085 -22.806 1.00 78.06 208 THR A CA 1
ATOM 1554 C C . THR A 1 208 ? 19.808 -1.156 -23.863 1.00 78.06 208 THR A C 1
ATOM 1556 O O . THR A 1 208 ? 19.813 -2.343 -23.544 1.00 78.06 208 THR A O 1
ATOM 1559 N N . VAL A 1 209 ? 19.659 -0.746 -25.123 1.00 79.00 209 VAL A N 1
ATOM 1560 C CA . VAL A 1 209 ? 19.547 -1.649 -26.277 1.00 79.00 209 VAL A CA 1
ATOM 1561 C C . VAL A 1 209 ? 20.897 -1.717 -26.985 1.00 79.00 209 VAL A C 1
ATOM 1563 O O . VAL A 1 209 ? 21.512 -0.690 -27.279 1.00 79.00 209 VAL A O 1
ATOM 1566 N N . GLY A 1 210 ? 21.386 -2.932 -27.241 1.00 76.81 210 GLY A N 1
ATOM 1567 C CA . GLY A 1 210 ? 22.632 -3.149 -27.979 1.00 76.81 210 GLY A CA 1
ATOM 1568 C C . GLY A 1 210 ? 22.579 -2.602 -29.411 1.00 76.81 210 GLY A C 1
ATOM 1569 O O . GLY A 1 210 ? 21.506 -2.320 -29.938 1.00 76.81 210 GLY A O 1
ATOM 1570 N N . ALA A 1 211 ? 23.747 -2.439 -30.035 1.00 82.00 211 ALA A N 1
ATOM 1571 C CA . ALA A 1 211 ? 23.845 -2.126 -31.462 1.00 82.00 211 ALA A CA 1
ATOM 1572 C C . ALA A 1 211 ? 23.287 -3.281 -32.30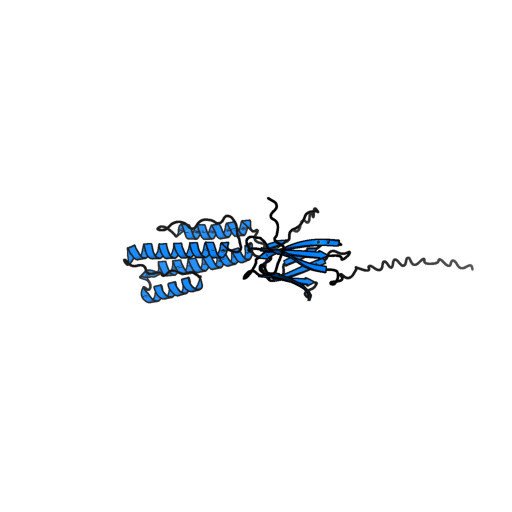7 1.00 82.00 211 ALA A C 1
ATOM 1574 O O . ALA A 1 211 ? 23.629 -4.437 -32.033 1.00 82.00 211 ALA A O 1
ATOM 1575 N N . ASP A 1 212 ? 22.479 -2.972 -33.323 1.00 81.50 212 ASP A N 1
ATOM 1576 C CA . ASP A 1 212 ? 21.761 -3.956 -34.150 1.00 81.50 212 ASP A CA 1
ATOM 1577 C C . ASP A 1 212 ? 20.972 -4.999 -33.318 1.00 81.50 212 ASP A C 1
ATOM 1579 O O . ASP A 1 212 ? 20.872 -6.174 -33.702 1.00 81.50 212 ASP A O 1
ATOM 1583 N N . ASP A 1 213 ? 20.463 -4.602 -32.149 1.00 83.62 213 ASP A N 1
ATOM 1584 C CA . ASP A 1 213 ? 19.836 -5.501 -31.176 1.00 83.62 213 ASP A CA 1
ATOM 1585 C C . ASP A 1 213 ? 18.396 -5.083 -30.848 1.00 83.62 213 ASP A C 1
ATOM 1587 O O . ASP A 1 213 ? 17.905 -4.037 -31.279 1.00 83.62 213 ASP A O 1
ATOM 1591 N N . SER A 1 214 ? 17.682 -5.936 -30.118 1.00 80.75 214 SER A N 1
ATOM 1592 C CA . SER A 1 214 ? 16.280 -5.717 -29.785 1.00 80.75 214 SER A CA 1
ATOM 1593 C C . SER A 1 214 ? 15.999 -6.152 -28.358 1.00 80.75 214 SER A C 1
ATOM 1595 O O . SER A 1 214 ? 16.238 -7.311 -28.020 1.00 80.75 214 SER A O 1
ATOM 1597 N N . GLU A 1 215 ? 15.391 -5.273 -27.575 1.00 81.81 215 GLU A N 1
ATOM 1598 C CA . GLU A 1 215 ? 14.981 -5.554 -26.201 1.00 81.81 215 GLU A CA 1
ATOM 1599 C C . GLU A 1 215 ? 13.459 -5.460 -26.067 1.00 81.81 215 GLU A C 1
ATOM 1601 O O . GLU A 1 215 ? 12.762 -4.843 -26.879 1.00 81.81 215 GLU A O 1
ATOM 1606 N N . THR A 1 216 ? 12.921 -6.102 -25.035 1.00 80.19 216 THR A N 1
ATOM 1607 C CA . THR A 1 216 ? 11.486 -6.067 -24.739 1.00 80.19 216 THR A CA 1
ATOM 1608 C C . THR A 1 216 ? 11.222 -5.453 -23.381 1.00 80.19 216 THR A C 1
ATOM 1610 O O . THR A 1 216 ? 11.953 -5.717 -22.430 1.00 80.19 216 THR A O 1
ATOM 1613 N N . VAL A 1 217 ? 10.138 -4.692 -23.298 1.00 78.94 217 VAL A N 1
ATOM 1614 C CA . VAL A 1 217 ? 9.665 -4.015 -22.091 1.00 78.94 217 VAL A CA 1
ATOM 1615 C C . VAL A 1 217 ? 8.268 -4.525 -21.787 1.00 78.94 217 VAL A C 1
ATOM 1617 O O . VAL A 1 217 ? 7.414 -4.502 -22.669 1.00 78.94 217 VAL A O 1
ATOM 1620 N N . THR A 1 218 ? 8.014 -4.982 -20.568 1.00 78.12 218 THR A N 1
ATOM 1621 C CA . THR A 1 218 ? 6.671 -5.390 -20.136 1.00 78.12 218 THR A CA 1
ATOM 1622 C C . THR A 1 218 ? 6.126 -4.383 -19.137 1.00 78.12 218 THR A C 1
ATOM 1624 O O . THR A 1 218 ? 6.855 -3.934 -18.263 1.00 78.12 218 THR A O 1
ATOM 1627 N N . THR A 1 219 ? 4.855 -4.020 -19.263 1.00 76.31 219 THR A N 1
ATOM 1628 C CA . THR A 1 219 ? 4.163 -3.063 -18.386 1.00 76.31 219 THR A CA 1
ATOM 1629 C C . THR A 1 219 ? 2.752 -3.556 -18.074 1.00 76.31 219 THR A C 1
ATOM 1631 O O . THR A 1 219 ? 2.193 -4.362 -18.825 1.00 76.31 219 THR A O 1
ATOM 1634 N N . GLY A 1 220 ? 2.188 -3.100 -16.958 1.00 74.44 220 GLY A N 1
ATOM 1635 C CA . GLY A 1 220 ? 0.803 -3.384 -16.586 1.00 74.44 220 GLY A CA 1
ATOM 1636 C C . GLY A 1 220 ? -0.199 -2.738 -17.543 1.00 74.44 220 GLY A C 1
ATOM 1637 O O . GLY A 1 220 ? 0.107 -1.757 -18.215 1.00 74.44 220 GLY A O 1
ATOM 1638 N N . LEU A 1 221 ? -1.409 -3.286 -17.620 1.00 75.31 221 LEU A N 1
ATOM 1639 C CA . LEU A 1 221 ? -2.532 -2.625 -18.288 1.00 75.31 221 LEU A CA 1
ATOM 1640 C C . LEU A 1 221 ? -3.341 -1.790 -17.284 1.00 75.31 221 LEU A C 1
ATOM 1642 O O . LEU A 1 221 ? -3.856 -2.313 -16.300 1.00 75.31 221 LEU A O 1
ATOM 1646 N N . GLU A 1 222 ? -3.540 -0.509 -17.585 1.00 76.06 222 GLU A N 1
ATOM 1647 C CA . GLU A 1 222 ? -4.485 0.379 -16.905 1.00 76.06 222 GLU A CA 1
ATOM 1648 C C . GLU A 1 222 ? -5.754 0.518 -17.758 1.00 76.06 222 GLU A C 1
ATOM 1650 O O . GLU A 1 222 ? -5.703 0.944 -18.915 1.00 76.06 222 GLU A O 1
ATOM 1655 N N . ASP A 1 223 ? -6.916 0.146 -17.211 1.00 78.56 223 ASP A N 1
ATOM 1656 C CA . ASP A 1 223 ? -8.197 0.200 -17.937 1.00 78.56 223 ASP A CA 1
ATOM 1657 C C . ASP A 1 223 ? -8.136 -0.488 -19.326 1.00 78.56 223 ASP A C 1
ATOM 1659 O O . ASP A 1 223 ? -8.657 0.028 -20.315 1.00 78.56 223 ASP A O 1
ATOM 1663 N N . ASP A 1 224 ? -7.501 -1.666 -19.401 1.00 81.00 224 ASP A N 1
ATOM 1664 C CA . ASP A 1 224 ? -7.295 -2.460 -20.629 1.00 81.00 224 ASP A CA 1
ATOM 1665 C C . ASP A 1 224 ? -6.348 -1.831 -21.676 1.00 81.00 224 ASP A C 1
ATOM 1667 O O . ASP A 1 224 ? -6.252 -2.318 -22.811 1.00 81.00 224 ASP A O 1
ATOM 1671 N N . THR A 1 225 ? -5.615 -0.784 -21.289 1.00 81.69 225 THR A N 1
ATOM 1672 C CA . THR A 1 225 ? -4.650 -0.070 -22.133 1.00 81.69 225 THR A CA 1
ATOM 1673 C C . THR A 1 225 ? -3.306 0.122 -21.433 1.00 81.69 225 THR A C 1
ATOM 1675 O O . THR A 1 225 ? -3.248 0.307 -20.227 1.00 81.69 225 THR A O 1
ATOM 1678 N N . ALA A 1 226 ? -2.209 0.111 -22.180 1.00 82.25 226 ALA A N 1
ATOM 1679 C CA . ALA A 1 226 ? -0.891 0.511 -21.689 1.00 82.25 226 ALA A CA 1
ATOM 1680 C C . ALA A 1 226 ? -0.267 1.475 -22.689 1.00 82.25 226 ALA A C 1
ATOM 1682 O O . ALA A 1 226 ? -0.319 1.231 -23.896 1.00 82.25 226 ALA A O 1
ATOM 1683 N N . THR A 1 227 ? 0.322 2.567 -22.208 1.00 83.88 227 THR A N 1
ATOM 1684 C CA . THR A 1 227 ? 1.068 3.509 -23.053 1.00 83.88 227 THR A CA 1
ATOM 1685 C C . THR A 1 227 ? 2.454 3.718 -22.476 1.00 83.88 227 THR A C 1
ATOM 1687 O O . THR A 1 227 ? 2.596 3.989 -21.285 1.00 83.88 227 THR A O 1
ATOM 1690 N N . VAL A 1 228 ? 3.458 3.601 -23.340 1.00 85.06 228 VAL A N 1
ATOM 1691 C CA . VAL A 1 228 ? 4.867 3.804 -23.006 1.00 85.06 228 VAL A CA 1
ATOM 1692 C C . VAL A 1 228 ? 5.459 4.796 -24.002 1.00 85.06 228 VAL A C 1
ATOM 1694 O O . VAL A 1 228 ? 5.226 4.688 -25.209 1.00 85.06 228 VAL A O 1
ATOM 1697 N N . SER A 1 229 ? 6.245 5.737 -23.497 1.00 85.69 229 SER A N 1
ATOM 1698 C CA . SER A 1 229 ? 7.048 6.680 -24.271 1.00 85.69 229 SER A CA 1
ATOM 1699 C C . SER A 1 229 ? 8.530 6.403 -24.044 1.00 85.69 229 SER A C 1
ATOM 1701 O O . SER A 1 229 ? 8.953 6.133 -22.922 1.00 85.69 229 SER A O 1
ATOM 1703 N N . LEU A 1 230 ? 9.327 6.476 -25.109 1.00 85.19 230 LEU A N 1
ATOM 1704 C CA . LEU A 1 230 ? 10.783 6.372 -25.076 1.00 85.19 230 LEU A CA 1
ATOM 1705 C C . LEU A 1 230 ? 11.407 7.748 -25.238 1.00 85.19 230 LEU A C 1
ATOM 1707 O O . LEU A 1 230 ? 11.070 8.492 -26.163 1.00 85.19 230 LEU A O 1
ATOM 1711 N N . HIS A 1 231 ? 12.374 8.042 -24.383 1.00 85.12 231 HIS A N 1
ATOM 1712 C CA . HIS A 1 231 ? 13.135 9.277 -24.384 1.00 85.12 231 HIS A CA 1
ATOM 1713 C C . HIS A 1 231 ? 14.620 8.985 -24.593 1.00 85.12 231 HIS A C 1
ATOM 1715 O O . HIS A 1 231 ? 15.179 8.081 -23.977 1.00 85.12 231 HIS A O 1
ATOM 1721 N N . LEU A 1 232 ? 15.269 9.785 -25.436 1.00 83.62 232 LEU A N 1
ATOM 1722 C CA . LEU A 1 232 ? 16.717 9.798 -25.631 1.00 83.62 232 LEU A CA 1
ATOM 1723 C C . LEU A 1 232 ? 17.225 11.189 -25.251 1.00 83.62 232 LEU A C 1
ATOM 1725 O O . LEU A 1 232 ? 16.707 12.190 -25.743 1.00 83.62 232 LEU A O 1
ATOM 1729 N N . ASP A 1 233 ? 18.183 11.271 -24.326 1.00 81.06 233 ASP A N 1
ATOM 1730 C CA . ASP A 1 233 ? 18.698 12.545 -23.787 1.00 81.06 233 ASP A CA 1
ATOM 1731 C C . ASP A 1 233 ? 17.603 13.490 -23.222 1.00 81.06 233 ASP A C 1
ATOM 1733 O O . ASP A 1 233 ? 17.788 14.706 -23.114 1.00 81.06 233 ASP A O 1
ATOM 1737 N N . GLY A 1 234 ? 16.459 12.926 -22.815 1.00 77.38 234 GLY A N 1
ATOM 1738 C CA . GLY A 1 234 ? 15.298 13.652 -22.288 1.00 77.38 234 GLY A CA 1
ATOM 1739 C C . GLY A 1 234 ? 14.310 14.160 -23.346 1.00 77.38 234 GLY A C 1
ATOM 1740 O O . GLY A 1 234 ? 13.283 14.736 -22.980 1.00 77.38 234 GLY A O 1
ATOM 1741 N N . ASP A 1 235 ? 14.573 13.939 -24.634 1.00 80.94 235 ASP A N 1
ATOM 1742 C CA . ASP A 1 235 ? 13.632 14.205 -25.722 1.00 80.94 235 ASP A CA 1
ATOM 1743 C C . ASP A 1 235 ? 12.853 12.923 -26.069 1.00 80.94 235 ASP A C 1
ATOM 1745 O O . ASP A 1 235 ? 13.448 11.867 -26.268 1.00 80.94 235 ASP A O 1
ATOM 1749 N N . GLU A 1 236 ? 11.521 13.011 -26.154 1.00 86.12 236 GLU A N 1
ATOM 1750 C CA . GLU A 1 236 ? 10.663 11.899 -26.595 1.00 86.12 236 GLU A CA 1
ATOM 1751 C C . GLU A 1 236 ? 10.971 11.558 -28.060 1.00 86.12 236 GLU A C 1
ATOM 1753 O O . GLU A 1 236 ? 10.857 12.416 -28.944 1.00 86.12 236 GLU A O 1
ATOM 1758 N N . ILE A 1 237 ? 11.349 10.305 -28.315 1.00 88.69 237 ILE A N 1
ATOM 1759 C CA . ILE A 1 237 ? 11.666 9.799 -29.657 1.00 88.69 237 ILE A CA 1
ATOM 1760 C C . ILE A 1 237 ? 10.571 8.888 -30.215 1.00 88.69 237 ILE A C 1
ATOM 1762 O O . ILE A 1 237 ? 10.372 8.854 -31.430 1.00 88.69 237 ILE A O 1
ATOM 1766 N N . ALA A 1 238 ? 9.838 8.180 -29.353 1.00 88.31 238 ALA A N 1
ATOM 1767 C CA . ALA A 1 238 ? 8.786 7.258 -29.759 1.00 88.31 238 ALA A CA 1
ATOM 1768 C C . ALA A 1 238 ? 7.737 7.076 -28.654 1.00 88.31 238 ALA A C 1
ATOM 1770 O O . ALA A 1 238 ? 8.043 7.195 -27.475 1.00 88.31 238 ALA A O 1
ATOM 1771 N N . GLU A 1 239 ? 6.512 6.734 -29.046 1.00 88.75 239 GLU A N 1
ATOM 1772 C CA . GLU A 1 239 ? 5.410 6.367 -28.151 1.00 88.75 239 GLU A CA 1
ATOM 1773 C C . GLU A 1 239 ? 4.710 5.148 -28.752 1.00 88.75 239 GLU A C 1
ATOM 1775 O O . GLU A 1 239 ? 4.470 5.093 -29.965 1.00 88.75 239 GLU A O 1
ATOM 1780 N N . ALA A 1 240 ? 4.375 4.174 -27.912 1.00 88.31 240 ALA A N 1
ATOM 1781 C CA . ALA A 1 240 ? 3.564 3.036 -28.301 1.00 88.31 240 ALA A CA 1
ATOM 1782 C C . ALA A 1 240 ? 2.439 2.812 -27.291 1.00 88.31 240 ALA A C 1
ATOM 1784 O O . ALA A 1 240 ? 2.630 2.880 -26.079 1.00 88.31 240 ALA A O 1
ATOM 1785 N N . THR A 1 241 ? 1.266 2.470 -27.821 1.00 88.06 241 THR A N 1
ATOM 1786 C CA . THR A 1 241 ? 0.091 2.102 -27.032 1.00 88.06 241 THR A CA 1
ATOM 1787 C C . THR A 1 241 ? -0.322 0.679 -27.377 1.00 88.06 241 THR A C 1
ATOM 1789 O O . THR A 1 241 ? -0.486 0.338 -28.552 1.00 88.06 241 THR A O 1
ATOM 1792 N N . ALA A 1 242 ? -0.507 -0.137 -26.347 1.00 84.50 242 ALA A N 1
ATOM 1793 C CA . ALA A 1 242 ? -1.154 -1.433 -26.424 1.00 84.50 242 ALA A CA 1
ATOM 1794 C C . ALA A 1 242 ? -2.588 -1.291 -25.904 1.00 84.50 242 ALA A C 1
ATOM 1796 O O . ALA A 1 242 ? -2.802 -0.863 -24.775 1.00 84.50 242 ALA A O 1
ATOM 1797 N N . ASP A 1 243 ? -3.569 -1.639 -26.731 1.00 86.19 243 ASP A N 1
ATOM 1798 C CA . ASP A 1 243 ? -4.984 -1.678 -26.356 1.00 86.19 243 ASP A CA 1
ATOM 1799 C C . ASP A 1 243 ? -5.483 -3.108 -26.570 1.00 86.19 243 ASP A C 1
ATOM 1801 O O . ASP A 1 243 ? -5.359 -3.663 -27.669 1.00 86.19 243 ASP A O 1
ATOM 1805 N N . TYR A 1 244 ? -6.007 -3.730 -25.512 1.00 80.00 244 TYR A N 1
ATOM 1806 C CA . TYR A 1 244 ? -6.436 -5.127 -25.565 1.00 80.00 244 TYR A CA 1
ATOM 1807 C C . TYR A 1 244 ? -7.573 -5.363 -26.573 1.00 80.00 244 TYR A C 1
ATOM 1809 O O . TYR A 1 244 ? -7.638 -6.425 -27.199 1.00 80.00 244 TYR A O 1
ATOM 1817 N N . ASP A 1 245 ? -8.488 -4.402 -26.726 1.00 80.50 245 ASP A N 1
ATOM 1818 C CA . ASP A 1 245 ? -9.632 -4.502 -27.635 1.00 80.50 245 ASP A CA 1
ATOM 1819 C C . ASP A 1 245 ? -9.229 -4.274 -29.105 1.00 80.50 245 ASP A C 1
ATOM 1821 O O . ASP A 1 245 ? -9.920 -4.753 -30.016 1.00 80.50 245 ASP A O 1
ATOM 1825 N N . GLU A 1 246 ? -8.121 -3.567 -29.355 1.00 78.88 246 GLU A N 1
ATOM 1826 C CA . GLU A 1 246 ? -7.605 -3.280 -30.700 1.00 78.88 246 GLU A CA 1
ATOM 1827 C C . GLU A 1 246 ? -6.468 -4.212 -31.163 1.00 78.88 246 GLU A C 1
ATOM 1829 O O . GLU A 1 246 ? -6.247 -4.329 -32.374 1.00 78.88 246 GLU A O 1
ATOM 1834 N N . MET A 1 247 ? -5.760 -4.904 -30.260 1.00 74.00 247 MET A N 1
ATOM 1835 C CA . MET A 1 247 ? -4.653 -5.797 -30.632 1.00 74.00 247 MET A CA 1
ATOM 1836 C C . MET A 1 247 ? -5.113 -7.202 -31.056 1.00 74.00 247 MET A C 1
ATOM 1838 O O . MET A 1 247 ? -5.823 -7.912 -30.352 1.00 74.00 247 MET A O 1
ATOM 1842 N N . ASP A 1 248 ? -4.623 -7.652 -32.218 1.00 69.44 248 ASP A N 1
ATOM 1843 C CA . ASP A 1 248 ? -4.835 -9.012 -32.746 1.00 69.44 248 ASP A CA 1
ATOM 1844 C C . ASP A 1 248 ? -3.754 -10.028 -32.286 1.00 69.44 248 ASP A C 1
ATOM 1846 O O . ASP A 1 248 ? -3.847 -11.217 -32.612 1.00 69.44 248 ASP A O 1
ATOM 1850 N N . ASN A 1 249 ? -2.709 -9.580 -31.574 1.00 72.12 249 ASN A N 1
ATOM 1851 C CA . ASN A 1 249 ? -1.563 -10.398 -31.154 1.00 72.12 249 ASN A CA 1
ATOM 1852 C C . ASN A 1 249 ? -1.529 -10.572 -29.630 1.00 72.12 249 ASN A C 1
ATOM 1854 O O . ASN A 1 249 ? -1.278 -9.617 -28.898 1.00 72.12 249 ASN A O 1
ATOM 1858 N N . TYR A 1 250 ? -1.705 -11.815 -29.180 1.00 75.56 250 TYR A N 1
ATOM 1859 C CA . TYR A 1 250 ? -1.606 -12.199 -27.771 1.00 75.56 250 TYR A CA 1
ATOM 1860 C C . TYR A 1 250 ? -0.274 -12.893 -27.491 1.00 75.56 250 TYR A C 1
ATOM 1862 O O . TYR A 1 250 ? 0.195 -13.684 -28.322 1.00 75.56 250 TYR A O 1
ATOM 1870 N N . CYS A 1 251 ? 0.337 -12.597 -26.343 1.00 74.75 251 CYS A N 1
ATOM 1871 C CA . CYS A 1 251 ? 1.596 -13.210 -25.941 1.00 74.75 251 CYS A CA 1
ATOM 1872 C C . CYS A 1 251 ? 1.351 -14.707 -25.711 1.00 74.75 251 CYS A C 1
ATOM 1874 O O . CYS A 1 251 ? 0.638 -15.108 -24.798 1.00 74.75 251 CYS A O 1
ATOM 1876 N N . SER A 1 252 ? 1.891 -15.569 -26.577 1.00 57.09 252 SER A N 1
ATOM 1877 C CA . SER A 1 252 ? 1.716 -17.009 -26.403 1.00 57.09 252 SER A CA 1
ATOM 1878 C C . SER A 1 252 ? 2.621 -17.490 -25.273 1.00 57.09 252 SER A C 1
ATOM 1880 O O . SER A 1 252 ? 3.812 -17.714 -25.512 1.00 57.09 252 SER A O 1
ATOM 1882 N N . HIS A 1 253 ? 2.060 -17.711 -24.085 1.00 46.69 253 HIS A N 1
ATOM 1883 C CA . HIS A 1 253 ? 2.693 -18.531 -23.058 1.00 46.69 253 HIS A CA 1
ATOM 1884 C C . HIS A 1 253 ? 3.026 -19.897 -23.683 1.00 46.69 253 HIS A C 1
ATOM 1886 O O . HIS A 1 253 ? 2.147 -20.721 -23.954 1.00 46.69 253 HIS A O 1
ATOM 1892 N N . SER A 1 254 ? 4.302 -20.135 -24.010 1.00 32.88 254 SER A N 1
ATOM 1893 C CA . SER A 1 254 ? 4.745 -21.497 -24.306 1.00 32.88 254 SER A CA 1
ATOM 1894 C C . SER A 1 254 ? 4.784 -22.249 -22.975 1.00 32.88 254 SER A C 1
ATOM 1896 O O . SER A 1 254 ? 5.529 -21.826 -22.096 1.00 32.88 254 SER A O 1
ATOM 1898 N N . PRO A 1 255 ? 3.990 -23.321 -22.807 1.00 37.06 255 PRO A N 1
ATOM 1899 C CA . PRO A 1 255 ? 3.974 -24.108 -21.577 1.00 37.06 255 PRO A CA 1
ATOM 1900 C C . PRO A 1 255 ? 5.268 -24.902 -21.358 1.00 37.06 255 PRO A C 1
ATOM 1902 O O . PRO A 1 255 ? 5.973 -25.208 -22.353 1.00 37.06 255 PRO A O 1
#